Protein AF-A0A354HHI9-F1 (afdb_monomer)

Sequence (223 aa):
MTEPEKIEKGSVRLFTSGTDHTLVPEDGYSRFSYPKLIKLMKFDVRRYRINGFGNMMTMRTKGPFGMRLLTMSFMPFEGNSVPYLLTDIMEVGKKRLIFVEYYDCTSERSEQPLLKRVCEKYSGVPDYEEKPTWYIGERTGYSMIKSLEADSKVSLSEIAADSIRAYKKSAFSAGKSGENLAGLMKFRERMINEGNPSSDILKKVFGEKGAADFFKKCVMPEK

Mean predicted aligned error: 3.41 Å

Structure (mmCIF, N/CA/C/O backbone):
data_AF-A0A354HHI9-F1
#
_entry.id   AF-A0A354HHI9-F1
#
loop_
_atom_site.group_PDB
_atom_site.id
_atom_site.type_symbol
_atom_site.label_atom_id
_atom_site.label_alt_id
_atom_site.label_comp_id
_atom_site.label_asym_id
_atom_site.label_entity_id
_atom_site.label_seq_id
_atom_site.pdbx_PDB_ins_code
_atom_site.Cartn_x
_atom_site.Cartn_y
_atom_site.Cartn_z
_atom_site.occupancy
_atom_site.B_iso_or_equiv
_atom_site.auth_seq_id
_atom_site.auth_comp_id
_atom_site.auth_asym_id
_atom_site.auth_atom_id
_atom_site.pdbx_PDB_model_num
ATOM 1 N N . MET A 1 1 ? -21.407 -6.625 2.109 1.00 67.62 1 MET A N 1
ATOM 2 C CA . MET A 1 1 ? -20.090 -6.048 1.776 1.00 67.62 1 MET A CA 1
ATOM 3 C C . MET A 1 1 ? -19.539 -5.390 3.029 1.00 67.62 1 MET A C 1
ATOM 5 O O . MET A 1 1 ? -20.223 -4.531 3.583 1.00 67.62 1 MET A O 1
ATOM 9 N N . THR A 1 2 ? -18.393 -5.859 3.521 1.00 80.81 2 THR A N 1
ATOM 10 C CA . THR A 1 2 ? -17.724 -5.323 4.722 1.00 80.81 2 THR A CA 1
ATOM 11 C C . THR A 1 2 ? -17.176 -3.915 4.460 1.00 80.81 2 THR A C 1
ATOM 13 O O . THR A 1 2 ? -17.095 -3.496 3.304 1.00 80.81 2 THR A O 1
ATOM 16 N N . GLU A 1 3 ? -16.808 -3.165 5.502 1.00 83.62 3 GLU A N 1
ATOM 17 C CA . GLU A 1 3 ? -16.187 -1.843 5.328 1.00 83.62 3 GLU A CA 1
ATOM 18 C C . GLU A 1 3 ? -14.886 -1.919 4.498 1.00 83.62 3 GLU A C 1
ATOM 20 O O . GLU A 1 3 ? -14.819 -1.216 3.490 1.00 83.62 3 GLU A O 1
ATOM 25 N N . PRO A 1 4 ? -13.936 -2.843 4.762 1.00 86.69 4 PRO A N 1
ATOM 26 C CA . PRO A 1 4 ? -12.769 -3.032 3.899 1.00 86.69 4 PRO A CA 1
ATOM 27 C C . PRO A 1 4 ? -13.113 -3.336 2.434 1.00 86.69 4 PRO A C 1
ATOM 29 O O . PRO A 1 4 ? -12.473 -2.809 1.535 1.00 86.69 4 PRO A O 1
ATOM 32 N N . GLU A 1 5 ? -14.151 -4.132 2.155 1.00 87.62 5 GLU A N 1
ATOM 33 C CA . GLU A 1 5 ? -14.570 -4.417 0.770 1.00 87.62 5 GLU A CA 1
ATOM 34 C C . GLU A 1 5 ? -15.143 -3.164 0.074 1.00 87.62 5 GLU A C 1
ATOM 36 O O . GLU A 1 5 ? -14.918 -2.956 -1.121 1.00 87.62 5 GLU A O 1
ATOM 41 N N . LYS A 1 6 ? -15.868 -2.307 0.811 1.00 89.69 6 LYS A N 1
ATOM 42 C CA . LYS A 1 6 ? -16.350 -1.016 0.291 1.00 89.69 6 LYS A CA 1
ATOM 43 C C . LYS A 1 6 ? -15.184 -0.070 0.011 1.00 89.69 6 LYS A C 1
ATOM 45 O O . LYS A 1 6 ? -15.174 0.559 -1.047 1.00 89.69 6 LYS A O 1
ATOM 50 N N . ILE A 1 7 ? -14.221 0.007 0.933 1.00 92.38 7 ILE A N 1
ATOM 51 C CA . ILE A 1 7 ? -13.030 0.848 0.790 1.00 92.38 7 ILE A CA 1
ATOM 52 C C . ILE A 1 7 ? -12.203 0.378 -0.398 1.00 92.38 7 ILE A C 1
ATOM 54 O O . ILE A 1 7 ? -11.921 1.189 -1.265 1.00 92.38 7 ILE A O 1
ATOM 58 N N . GLU A 1 8 ? -11.910 -0.918 -0.518 1.00 95.19 8 GLU A N 1
ATOM 59 C CA . GLU A 1 8 ? -11.190 -1.474 -1.669 1.00 95.19 8 GLU A CA 1
ATOM 60 C C . GLU A 1 8 ? -11.847 -1.056 -2.990 1.00 95.19 8 GLU A C 1
ATOM 62 O O . GLU A 1 8 ? -11.197 -0.475 -3.858 1.00 95.19 8 GLU A O 1
ATOM 67 N N . LYS A 1 9 ? -13.156 -1.304 -3.139 1.00 93.00 9 LYS A N 1
ATOM 68 C CA . LYS A 1 9 ? -13.885 -0.969 -4.369 1.00 93.00 9 LYS A CA 1
ATOM 69 C C . LYS A 1 9 ? -13.864 0.536 -4.651 1.00 93.00 9 LYS A C 1
ATOM 71 O O . LYS A 1 9 ? -13.718 0.937 -5.806 1.00 93.00 9 LYS A O 1
ATOM 76 N N . GLY A 1 10 ? -14.027 1.357 -3.613 1.00 94.38 10 GLY A N 1
ATOM 77 C CA . GLY A 1 10 ? -13.962 2.814 -3.700 1.00 94.38 10 GLY A CA 1
ATOM 78 C C . GLY A 1 10 ? -12.579 3.305 -4.121 1.00 94.38 10 GLY A C 1
ATOM 79 O O . GLY A 1 10 ? -12.479 4.070 -5.074 1.00 94.38 10 GLY A O 1
ATOM 80 N N . SER A 1 11 ? -11.528 2.810 -3.471 1.00 94.06 11 SER A N 1
ATOM 81 C CA . SER A 1 11 ? -10.122 3.129 -3.718 1.00 94.06 11 SER A CA 1
ATOM 82 C C . SER A 1 11 ? -9.670 2.732 -5.116 1.00 94.06 11 SER A C 1
ATOM 84 O O . SER A 1 11 ? -9.103 3.560 -5.823 1.00 94.06 11 SER A O 1
ATOM 86 N N . VAL A 1 12 ? -9.978 1.502 -5.549 1.00 93.31 12 VAL A N 1
ATOM 87 C CA . VAL A 1 12 ? -9.685 1.037 -6.913 1.00 93.31 12 VAL A CA 1
ATOM 88 C C . VAL A 1 12 ? -10.372 1.951 -7.919 1.00 93.31 12 VAL A C 1
ATOM 90 O O . VAL A 1 12 ? -9.703 2.513 -8.777 1.00 93.31 12 VAL A O 1
ATOM 93 N N . ARG A 1 13 ? -11.683 2.191 -7.769 1.00 95.00 13 ARG A N 1
ATOM 94 C CA . ARG A 1 13 ? -12.420 3.089 -8.670 1.00 95.00 13 ARG A CA 1
ATOM 95 C C . ARG A 1 13 ? -11.824 4.496 -8.675 1.00 95.00 13 ARG A C 1
ATOM 97 O O . ARG A 1 13 ? -11.690 5.091 -9.737 1.00 95.00 13 ARG A O 1
ATOM 104 N N . LEU A 1 14 ? -11.492 5.045 -7.510 1.00 94.62 14 LEU A N 1
ATOM 105 C CA . LEU A 1 14 ? -10.950 6.394 -7.384 1.00 94.62 14 LEU A CA 1
ATOM 106 C C . LEU A 1 14 ? -9.609 6.505 -8.112 1.00 94.62 14 LEU A C 1
ATOM 108 O O . LEU A 1 14 ? -9.397 7.448 -8.881 1.00 94.62 14 LEU A O 1
ATOM 112 N N . PHE A 1 15 ? -8.727 5.528 -7.903 1.00 94.50 15 PHE A N 1
ATOM 113 C CA . PHE A 1 15 ? -7.384 5.552 -8.457 1.00 94.50 15 PHE A CA 1
ATOM 114 C C . PHE A 1 15 ? -7.368 5.261 -9.963 1.00 94.50 15 PHE A C 1
ATOM 116 O O . PHE A 1 15 ? -6.697 5.982 -10.698 1.00 94.50 15 PHE A O 1
ATOM 123 N N . THR A 1 16 ? -8.198 4.336 -10.455 1.00 92.81 16 THR A N 1
ATOM 124 C CA . THR A 1 16 ? -8.216 3.949 -11.878 1.00 92.81 16 THR A CA 1
ATOM 125 C C . THR A 1 16 ? -9.197 4.737 -12.758 1.00 92.81 16 THR A C 1
ATOM 127 O O . THR A 1 16 ? -9.140 4.665 -13.985 1.00 92.81 16 THR A O 1
ATOM 130 N N . SER A 1 17 ? -10.116 5.518 -12.176 1.00 92.75 17 SER A N 1
ATOM 131 C CA . SER A 1 17 ? -11.072 6.312 -12.964 1.00 92.75 17 SER A CA 1
ATOM 132 C C . SER A 1 17 ? -10.359 7.331 -13.854 1.00 92.75 17 SER A C 1
ATOM 134 O O . SER A 1 17 ? -9.622 8.179 -13.351 1.00 92.75 17 SER A O 1
ATOM 136 N N . GLY A 1 18 ? -10.626 7.299 -15.160 1.00 90.81 18 GLY A N 1
ATOM 137 C CA . GLY A 1 18 ? -10.011 8.213 -16.129 1.00 90.81 18 GLY A CA 1
ATOM 138 C C . GLY A 1 18 ? -8.543 7.905 -16.445 1.00 90.81 18 GLY A C 1
ATOM 139 O O . GLY A 1 18 ? -7.872 8.746 -17.029 1.00 90.81 18 GLY A O 1
ATOM 140 N N . THR A 1 19 ? -8.043 6.727 -16.059 1.00 90.81 19 THR A N 1
ATOM 141 C CA . THR A 1 19 ? -6.701 6.242 -16.410 1.00 90.81 19 THR A CA 1
ATOM 142 C C . THR A 1 19 ? -6.818 4.931 -17.176 1.00 90.81 19 THR A C 1
ATOM 144 O O . THR A 1 19 ? -7.619 4.068 -16.797 1.00 90.81 19 THR A O 1
ATOM 147 N N . ASP A 1 20 ? -5.989 4.746 -18.199 1.00 94.12 20 ASP A N 1
ATOM 148 C CA . ASP A 1 20 ? -5.836 3.434 -18.822 1.00 94.12 20 ASP A CA 1
ATOM 149 C C . ASP A 1 20 ? -5.182 2.456 -17.832 1.00 94.12 20 ASP A C 1
ATOM 151 O O . ASP A 1 20 ? -4.181 2.775 -17.182 1.00 94.12 20 ASP A O 1
ATOM 155 N N . HIS A 1 21 ? -5.797 1.289 -17.654 1.00 95.88 21 HIS A N 1
ATOM 156 C CA . HIS A 1 21 ? -5.348 0.292 -16.691 1.00 95.88 21 HIS A CA 1
ATOM 157 C C . HIS A 1 21 ? -5.748 -1.123 -17.104 1.00 95.88 21 HIS A C 1
ATOM 159 O O . HIS A 1 21 ? -6.772 -1.351 -17.743 1.00 95.88 21 HIS A O 1
ATOM 165 N N . THR A 1 22 ? -4.952 -2.098 -16.677 1.00 96.75 22 THR A N 1
ATOM 166 C CA . THR A 1 22 ? -5.194 -3.524 -16.911 1.00 96.75 22 THR A CA 1
ATOM 167 C C . THR A 1 22 ? -5.135 -4.282 -15.593 1.00 96.75 22 THR A C 1
ATOM 169 O O . THR A 1 22 ? -4.192 -4.122 -14.818 1.00 96.75 22 THR A O 1
ATOM 172 N N . LEU A 1 23 ? -6.130 -5.134 -15.341 1.00 96.94 23 LEU A N 1
ATOM 173 C CA . LEU A 1 23 ? -6.067 -6.115 -14.259 1.00 96.94 23 LEU A CA 1
ATOM 174 C C . LEU A 1 23 ? -5.065 -7.210 -14.648 1.00 96.94 23 LEU A C 1
ATOM 176 O O . LEU A 1 23 ? -5.230 -7.869 -15.674 1.00 96.94 23 LEU A O 1
ATOM 180 N N . VAL A 1 24 ? -4.036 -7.412 -13.829 1.00 96.81 24 VAL A N 1
ATOM 181 C CA . VAL A 1 24 ? -3.064 -8.492 -14.025 1.00 96.81 24 VAL A CA 1
ATOM 182 C C . VAL A 1 24 ? -3.775 -9.836 -13.816 1.00 96.81 24 VAL A C 1
ATOM 184 O O . VAL A 1 24 ? -4.489 -9.974 -12.816 1.00 96.81 24 VAL A O 1
ATOM 187 N N . PRO A 1 25 ? -3.584 -10.828 -14.710 1.00 96.88 25 PRO A N 1
ATOM 188 C CA . PRO A 1 25 ? -4.200 -12.143 -14.574 1.00 96.88 25 PRO A CA 1
ATOM 189 C C . PRO A 1 25 ? -3.934 -12.810 -13.221 1.00 96.88 25 PRO A C 1
ATOM 191 O O . PRO A 1 25 ? -2.911 -12.569 -12.56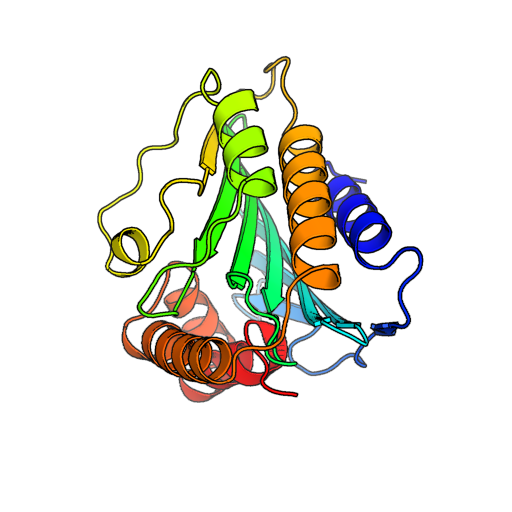8 1.00 96.88 25 PRO A O 1
ATOM 194 N N . GLU A 1 26 ? -4.872 -13.665 -12.811 1.00 96.88 26 GLU A N 1
ATOM 195 C CA . GLU A 1 26 ? -4.728 -14.429 -11.575 1.00 96.88 26 GLU A CA 1
ATOM 196 C C . GLU A 1 26 ? -3.574 -15.437 -11.679 1.00 96.88 26 GLU A C 1
ATOM 198 O O . GLU A 1 26 ? -3.387 -16.085 -12.708 1.00 96.88 26 GLU A O 1
ATOM 203 N N . ASP A 1 27 ? -2.811 -15.586 -10.597 1.00 96.12 27 ASP A N 1
ATOM 204 C CA . ASP A 1 27 ? -1.725 -16.558 -10.467 1.00 96.12 27 ASP A CA 1
ATOM 205 C C . ASP A 1 27 ? -1.679 -17.167 -9.050 1.00 96.12 27 ASP A C 1
ATOM 207 O O . ASP A 1 27 ? -2.594 -16.997 -8.237 1.00 96.12 27 ASP A O 1
ATOM 211 N N . GLY A 1 28 ? -0.597 -17.887 -8.732 1.00 94.81 28 GLY A N 1
ATOM 212 C CA . GLY A 1 28 ? -0.388 -18.515 -7.422 1.00 94.81 28 GLY A CA 1
ATOM 213 C C . GLY A 1 28 ? -0.317 -17.546 -6.231 1.00 94.81 28 GLY A C 1
ATOM 214 O O . GLY A 1 28 ? -0.363 -18.000 -5.087 1.00 94.81 28 GLY A O 1
ATOM 215 N N . TYR A 1 29 ? -0.235 -16.236 -6.473 1.00 96.69 29 TYR A N 1
ATOM 216 C CA . TYR A 1 29 ? -0.271 -15.193 -5.451 1.00 96.69 29 TYR A CA 1
ATOM 217 C C . TYR A 1 29 ? -1.630 -14.499 -5.344 1.00 96.69 29 TYR A C 1
ATOM 219 O O . TYR A 1 29 ? -1.840 -13.745 -4.398 1.00 96.69 29 TYR A O 1
ATOM 227 N N . SER A 1 30 ? -2.573 -14.767 -6.253 1.00 97.44 30 SER A N 1
ATOM 228 C CA . SER A 1 30 ? -3.891 -14.121 -6.245 1.00 97.44 30 SER A CA 1
ATOM 229 C C . SER A 1 30 ? -4.807 -14.626 -5.142 1.00 97.44 30 SER A C 1
ATOM 231 O O . SER A 1 30 ? -5.563 -13.848 -4.573 1.00 97.44 30 SER A O 1
ATOM 233 N N . ARG A 1 31 ? -4.773 -15.920 -4.812 1.00 97.44 31 ARG A N 1
ATOM 234 C CA . ARG A 1 31 ? -5.593 -16.477 -3.727 1.00 97.44 31 ARG A CA 1
ATOM 235 C C . ARG A 1 31 ? -4.840 -17.564 -2.987 1.00 97.44 31 ARG A C 1
ATOM 237 O O . ARG A 1 31 ? -4.436 -18.561 -3.578 1.00 97.44 31 ARG A O 1
ATOM 244 N N . PHE A 1 32 ? -4.698 -17.402 -1.680 1.00 96.38 32 PHE A N 1
ATOM 245 C CA . PHE A 1 32 ? -3.995 -18.367 -0.839 1.00 96.38 32 PHE A CA 1
ATOM 246 C C . PHE A 1 32 ? -4.517 -18.340 0.597 1.00 96.38 32 PHE A C 1
ATOM 248 O O . PHE A 1 32 ? -5.337 -17.504 0.980 1.00 96.38 32 PHE A O 1
ATOM 255 N N . SER A 1 33 ? -4.087 -19.307 1.405 1.00 96.19 33 SER A N 1
ATOM 256 C CA . SER A 1 33 ? -4.535 -19.433 2.790 1.00 96.19 33 SER A CA 1
ATOM 257 C C . SER A 1 33 ? -3.485 -20.066 3.689 1.00 96.19 33 SER A C 1
ATOM 259 O O . SER A 1 33 ? -2.704 -20.903 3.231 1.00 96.19 33 SER A O 1
ATOM 261 N N . TYR A 1 34 ? -3.525 -19.730 4.977 1.00 94.12 34 TYR A N 1
ATOM 262 C CA . TYR A 1 34 ? -2.602 -20.253 5.979 1.00 94.12 34 TYR A CA 1
ATOM 263 C C . TYR A 1 34 ? -3.277 -20.535 7.333 1.00 94.12 34 TYR A C 1
ATOM 265 O O . TYR A 1 34 ? -4.093 -19.728 7.769 1.00 94.12 34 TYR A O 1
ATOM 273 N N . PRO A 1 35 ? -2.915 -21.620 8.043 1.00 92.69 35 PRO A N 1
ATOM 274 C CA . PRO A 1 35 ? -2.184 -22.781 7.527 1.00 92.69 35 PRO A CA 1
ATOM 275 C C . PRO A 1 35 ? -2.963 -23.464 6.390 1.00 92.69 35 PRO A C 1
ATOM 277 O O . PRO A 1 35 ? -4.190 -23.388 6.359 1.00 92.69 35 PRO A O 1
ATOM 280 N N . LYS A 1 36 ? -2.278 -24.125 5.444 1.00 86.94 36 LYS A N 1
ATOM 281 C CA . LYS A 1 36 ? -2.901 -24.637 4.200 1.00 86.94 36 LYS A CA 1
ATOM 282 C C . LYS A 1 36 ? -4.098 -25.575 4.432 1.00 86.94 36 LYS A C 1
ATOM 284 O O . LYS A 1 36 ? -5.058 -25.518 3.670 1.00 86.94 36 LYS A O 1
ATOM 289 N N . LEU A 1 37 ? -4.046 -26.403 5.479 1.00 87.38 37 LEU A N 1
ATOM 290 C CA . LEU A 1 37 ? -5.075 -27.406 5.782 1.00 87.38 37 LEU A CA 1
ATOM 291 C C . LEU A 1 37 ? -6.338 -26.788 6.402 1.00 87.38 37 LEU A C 1
ATOM 293 O O . LEU A 1 37 ? -7.439 -27.023 5.916 1.00 87.38 37 LEU A O 1
ATOM 297 N N . ILE A 1 38 ? -6.178 -25.962 7.439 1.00 90.44 38 ILE A N 1
ATOM 298 C CA . ILE A 1 38 ? -7.302 -25.392 8.207 1.00 90.44 38 ILE A CA 1
ATOM 299 C C . ILE A 1 38 ? -7.763 -24.016 7.698 1.00 90.44 38 ILE A C 1
ATOM 301 O O . ILE A 1 38 ? -8.820 -23.535 8.092 1.00 90.44 38 ILE A O 1
ATOM 305 N N . LYS A 1 39 ? -6.978 -23.378 6.816 1.00 92.12 39 LYS A N 1
ATOM 306 C CA . LYS A 1 39 ? -7.279 -22.106 6.131 1.00 92.12 39 LYS A CA 1
ATOM 307 C C . LYS A 1 39 ? -7.738 -20.981 7.069 1.00 92.12 39 LYS A C 1
ATOM 309 O O . LYS A 1 39 ? -8.686 -20.259 6.756 1.00 92.12 39 LYS A O 1
ATOM 314 N N . LEU A 1 40 ? -7.054 -20.847 8.206 1.00 93.12 40 LEU A N 1
ATOM 315 C CA . LEU A 1 40 ? -7.384 -19.889 9.267 1.00 93.12 40 LEU A CA 1
ATOM 316 C C . LEU A 1 40 ? -7.322 -18.431 8.788 1.00 93.12 40 LEU A C 1
ATOM 318 O O . LEU A 1 40 ? -8.136 -17.602 9.182 1.00 93.12 40 LEU A O 1
ATOM 322 N N . MET A 1 41 ? -6.358 -18.138 7.922 1.00 94.81 41 MET A N 1
ATOM 323 C CA . MET A 1 41 ? -6.217 -16.881 7.207 1.00 94.81 41 MET A CA 1
ATOM 324 C C . MET A 1 41 ? -6.415 -17.121 5.720 1.00 94.81 41 MET A C 1
ATOM 326 O O . MET A 1 41 ? -5.863 -18.073 5.167 1.00 94.81 41 MET A O 1
ATOM 330 N N . LYS A 1 42 ? -7.194 -16.261 5.073 1.00 96.12 42 LYS A N 1
ATOM 331 C CA . LYS A 1 42 ? -7.457 -16.285 3.633 1.00 96.12 42 LYS A CA 1
ATOM 332 C C . LYS A 1 42 ? -7.052 -14.950 3.040 1.00 96.12 42 LYS A C 1
ATOM 334 O O . LYS A 1 42 ? -7.432 -13.916 3.584 1.00 96.12 42 LYS A O 1
ATOM 339 N N . PHE A 1 43 ? -6.340 -15.008 1.927 1.00 97.19 43 PHE A N 1
ATOM 340 C CA . PHE A 1 43 ? -5.777 -13.865 1.230 1.00 97.19 43 PHE A CA 1
ATOM 341 C C . PHE A 1 43 ? -6.335 -13.826 -0.193 1.00 97.19 43 PHE A C 1
ATOM 343 O O . PHE A 1 43 ? -6.401 -14.862 -0.860 1.00 97.19 43 PHE A O 1
ATOM 350 N N . ASP A 1 44 ? -6.756 -12.647 -0.633 1.00 97.75 44 ASP A N 1
ATOM 351 C CA . ASP A 1 44 ? -7.247 -12.369 -1.985 1.00 97.75 44 ASP A CA 1
ATOM 352 C C . ASP A 1 44 ? -6.539 -11.115 -2.496 1.00 97.75 44 ASP A C 1
ATOM 354 O O . ASP A 1 44 ? -6.743 -10.030 -1.948 1.00 97.75 44 ASP A O 1
ATOM 358 N N . VAL A 1 45 ? -5.668 -11.299 -3.484 1.00 98.38 45 VAL A N 1
ATOM 359 C CA . VAL A 1 45 ? -4.774 -10.291 -4.043 1.00 98.38 45 VAL A CA 1
ATOM 360 C C . VAL A 1 45 ? -5.193 -9.971 -5.469 1.00 98.38 45 VAL A C 1
ATOM 362 O O . VAL A 1 45 ? -5.265 -10.851 -6.331 1.00 98.38 45 VAL A O 1
ATOM 365 N N . ARG A 1 46 ? -5.386 -8.684 -5.743 1.00 98.25 46 ARG A N 1
ATOM 366 C CA . ARG A 1 46 ? -5.602 -8.142 -7.085 1.00 98.25 46 ARG A CA 1
ATOM 367 C C . ARG A 1 46 ? -4.495 -7.162 -7.409 1.00 98.25 46 ARG A C 1
ATOM 369 O O . ARG A 1 46 ? -4.071 -6.400 -6.547 1.00 98.25 46 ARG A O 1
ATOM 376 N N . ARG A 1 47 ? -4.030 -7.178 -8.653 1.00 98.00 47 ARG A N 1
ATOM 377 C CA . ARG A 1 47 ? -2.954 -6.304 -9.128 1.00 98.00 47 ARG A CA 1
ATOM 378 C C . ARG A 1 47 ? -3.402 -5.616 -10.402 1.00 98.00 47 ARG A C 1
ATOM 380 O O . ARG A 1 47 ? -4.024 -6.244 -11.253 1.00 98.00 47 ARG A O 1
ATOM 387 N N . TYR A 1 48 ? -3.071 -4.347 -10.529 1.00 97.56 4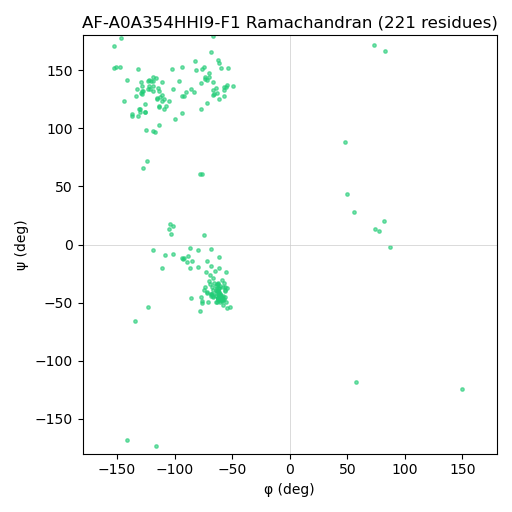8 TYR A N 1
ATOM 388 C CA . TYR A 1 48 ? -3.443 -3.499 -11.645 1.00 97.56 48 TYR A CA 1
ATOM 389 C C . TYR A 1 48 ? -2.182 -2.824 -12.159 1.00 97.56 48 TYR A C 1
ATOM 391 O O . TYR A 1 48 ? -1.454 -2.218 -11.374 1.00 97.56 48 TYR A O 1
ATOM 399 N N . ARG A 1 49 ? -1.957 -2.886 -13.468 1.00 96.88 49 ARG A N 1
ATOM 400 C CA . ARG A 1 49 ? -1.013 -1.994 -14.138 1.00 96.88 49 ARG A CA 1
ATOM 401 C C . ARG A 1 49 ? -1.776 -0.755 -14.584 1.00 96.88 49 ARG A C 1
ATOM 403 O O . ARG A 1 49 ? -2.850 -0.884 -15.167 1.00 96.88 49 ARG A O 1
ATOM 410 N N . ILE A 1 50 ? -1.241 0.422 -14.295 1.00 96.50 50 ILE A N 1
ATOM 411 C CA . ILE A 1 50 ? -1.875 1.716 -14.539 1.00 96.50 50 ILE A CA 1
ATOM 412 C C . ILE A 1 50 ? -0.907 2.562 -15.356 1.00 96.50 50 ILE A C 1
ATOM 414 O O . ILE A 1 50 ? 0.161 2.932 -14.866 1.00 96.50 50 ILE A O 1
ATOM 418 N N . ASN A 1 51 ? -1.299 2.856 -16.591 1.00 93.12 51 ASN A N 1
ATOM 419 C CA . ASN A 1 51 ? -0.481 3.596 -17.541 1.00 93.12 51 ASN A CA 1
ATOM 420 C C . ASN A 1 51 ? -0.224 5.028 -17.041 1.00 93.12 51 ASN A C 1
ATOM 422 O O . ASN A 1 51 ? -1.148 5.704 -16.579 1.00 93.12 51 ASN A O 1
ATOM 426 N N . GLY A 1 52 ? 1.019 5.496 -17.132 1.00 92.69 52 GLY A N 1
ATOM 427 C CA . GLY A 1 52 ? 1.439 6.820 -16.665 1.00 92.69 52 GLY A CA 1
ATOM 428 C C . GLY A 1 52 ? 1.842 6.877 -15.184 1.00 92.69 52 GLY A C 1
ATOM 429 O O . GLY A 1 52 ? 2.246 7.940 -14.702 1.00 92.69 52 GLY A O 1
ATOM 430 N N . PHE A 1 53 ? 1.731 5.764 -14.451 1.00 94.88 53 PHE A N 1
ATOM 431 C CA . PHE A 1 53 ? 2.032 5.687 -13.019 1.00 94.88 53 PHE A CA 1
ATOM 432 C C . PHE A 1 53 ? 2.876 4.464 -12.671 1.00 94.88 53 PHE A C 1
ATOM 434 O O . PHE A 1 53 ? 4.015 4.583 -12.211 1.00 94.88 53 PHE A O 1
ATOM 441 N N . GLY A 1 54 ? 2.300 3.278 -12.846 1.00 95.50 54 GLY A N 1
ATOM 442 C CA . GLY A 1 54 ? 2.941 2.052 -12.430 1.00 95.50 54 GLY A CA 1
ATOM 443 C C . GLY A 1 54 ? 1.976 0.946 -12.025 1.00 95.50 54 GLY A C 1
ATOM 444 O O . GLY A 1 54 ? 1.122 0.540 -12.809 1.00 95.50 54 GLY A O 1
ATOM 445 N N . ASN A 1 55 ? 2.129 0.420 -10.810 1.00 97.44 55 ASN A N 1
ATOM 446 C CA . ASN A 1 55 ? 1.391 -0.746 -10.335 1.00 97.44 55 ASN A CA 1
ATOM 447 C C . ASN A 1 55 ? 0.604 -0.430 -9.061 1.00 97.44 55 ASN A C 1
ATOM 449 O O . ASN A 1 55 ? 1.081 0.267 -8.169 1.00 97.44 55 ASN A O 1
ATOM 453 N N . MET A 1 56 ? -0.600 -0.983 -8.964 1.00 97.81 56 MET A N 1
ATOM 454 C CA . MET A 1 56 ? -1.423 -0.965 -7.760 1.00 97.81 56 MET A CA 1
ATOM 455 C C . MET A 1 56 ? -1.749 -2.401 -7.357 1.00 97.81 56 MET A C 1
ATOM 457 O O . MET A 1 56 ? -2.133 -3.209 -8.198 1.00 97.81 56 MET A O 1
ATOM 461 N N . MET A 1 57 ? -1.661 -2.717 -6.072 1.00 98.31 57 MET A N 1
ATOM 462 C CA . MET A 1 57 ? -2.095 -3.993 -5.515 1.00 98.31 57 MET A CA 1
ATOM 463 C C . MET A 1 57 ? -3.118 -3.758 -4.409 1.00 98.31 57 MET A C 1
ATOM 465 O O . MET A 1 57 ? -2.984 -2.816 -3.633 1.00 98.31 57 MET A O 1
ATOM 469 N N . THR A 1 58 ? -4.141 -4.608 -4.344 1.00 98.44 58 THR A N 1
ATOM 470 C CA . THR A 1 58 ? -5.017 -4.746 -3.178 1.00 98.44 58 THR A CA 1
ATOM 471 C C . THR A 1 58 ? -4.911 -6.167 -2.652 1.00 98.44 58 THR A C 1
ATOM 473 O O . THR A 1 58 ? -4.912 -7.118 -3.430 1.00 98.44 58 THR A O 1
ATOM 476 N N . MET A 1 59 ? -4.818 -6.330 -1.338 1.00 98.06 59 MET A N 1
ATOM 477 C CA . MET A 1 59 ? -4.823 -7.623 -0.670 1.00 98.06 59 MET A CA 1
ATOM 478 C C . MET A 1 59 ? -5.821 -7.590 0.473 1.00 98.06 59 MET A C 1
ATOM 480 O O . MET A 1 59 ? -5.653 -6.872 1.457 1.00 98.06 59 MET A O 1
ATOM 484 N N . ARG A 1 60 ? -6.856 -8.417 0.368 1.00 97.12 60 ARG A N 1
ATOM 485 C CA . ARG A 1 60 ? -7.789 -8.658 1.463 1.00 97.12 60 ARG A CA 1
ATOM 486 C C . ARG A 1 60 ? -7.352 -9.870 2.249 1.00 97.12 60 ARG A C 1
ATOM 488 O O . ARG A 1 60 ? -7.228 -10.956 1.691 1.00 97.12 60 ARG A O 1
ATOM 495 N N . THR A 1 61 ? -7.244 -9.698 3.554 1.00 96.06 61 THR A N 1
ATOM 496 C CA . THR A 1 61 ? -6.982 -10.773 4.499 1.00 96.06 61 THR A CA 1
ATOM 497 C C . THR A 1 61 ? -8.182 -10.942 5.421 1.00 96.06 61 THR A C 1
ATOM 499 O O . THR A 1 61 ? -8.635 -9.993 6.061 1.00 96.06 61 THR A O 1
ATOM 502 N N . LYS A 1 62 ? -8.703 -12.167 5.503 1.00 95.19 62 LYS A N 1
ATOM 503 C CA . LYS A 1 62 ? -9.670 -12.590 6.527 1.00 95.19 62 LYS A CA 1
ATOM 504 C C . LYS A 1 62 ? -8.949 -13.544 7.461 1.00 95.19 62 LYS A C 1
ATOM 506 O O . LYS A 1 62 ? -8.494 -14.584 6.994 1.00 95.19 62 LYS A O 1
ATOM 511 N N . GLY A 1 63 ? -8.816 -13.179 8.730 1.00 92.62 63 GLY A N 1
ATOM 512 C CA . GLY A 1 63 ? -8.084 -13.955 9.727 1.00 92.62 63 GLY A CA 1
ATOM 513 C C . GLY A 1 63 ? -8.951 -14.476 10.875 1.00 92.62 63 GLY A C 1
ATOM 514 O O . GLY A 1 63 ? -10.179 -14.346 10.840 1.00 92.62 63 GLY A O 1
ATOM 515 N N . PRO A 1 64 ? -8.319 -15.078 11.898 1.00 89.19 64 PRO A N 1
ATOM 516 C CA . PRO A 1 64 ? -9.023 -15.604 13.062 1.00 89.19 64 PRO A CA 1
ATOM 517 C C . PRO A 1 64 ? -9.744 -14.498 13.846 1.00 89.19 64 PRO A C 1
ATOM 519 O O . PRO A 1 64 ? -9.416 -13.318 13.734 1.00 89.19 64 PRO A O 1
ATOM 522 N N . PHE A 1 65 ? -10.742 -14.893 14.644 1.00 87.31 65 PHE A N 1
ATOM 523 C CA . PHE A 1 65 ? -11.508 -14.000 15.531 1.00 87.31 65 PHE A CA 1
ATOM 524 C C . PHE A 1 65 ? -12.169 -12.801 14.826 1.00 87.31 65 PHE A C 1
ATOM 526 O O . PHE A 1 65 ? -12.389 -11.751 15.424 1.00 87.31 65 PHE A O 1
ATOM 533 N N . GLY A 1 66 ? -12.494 -12.952 13.539 1.00 88.19 66 GLY A N 1
ATOM 534 C CA . GLY A 1 66 ? -13.146 -11.905 12.756 1.00 88.19 66 GLY A CA 1
ATOM 535 C C . GLY A 1 66 ? -12.214 -10.784 12.292 1.00 88.19 66 GLY A C 1
ATOM 536 O O . GLY A 1 66 ? -12.723 -9.785 11.787 1.00 88.19 66 GLY A O 1
ATOM 537 N N . MET A 1 67 ? -10.888 -10.946 12.416 1.00 92.44 67 MET A N 1
ATOM 538 C CA . MET A 1 67 ? -9.911 -9.993 11.884 1.00 92.44 67 MET A CA 1
ATOM 539 C C . MET A 1 67 ? -10.095 -9.807 10.377 1.00 92.44 67 MET A C 1
ATOM 541 O O . MET A 1 67 ? -10.159 -10.778 9.611 1.00 92.44 67 MET A O 1
ATOM 545 N N . ARG A 1 68 ? -10.113 -8.549 9.944 1.00 95.00 68 ARG A N 1
ATOM 546 C CA . ARG A 1 68 ? -10.076 -8.172 8.532 1.00 95.00 68 ARG A CA 1
ATOM 547 C C . ARG A 1 68 ? -8.977 -7.153 8.317 1.00 95.00 68 ARG A C 1
ATOM 549 O O . ARG A 1 68 ? -8.859 -6.212 9.091 1.00 95.00 68 ARG A O 1
ATOM 556 N N . LEU A 1 69 ? -8.212 -7.337 7.254 1.00 95.62 69 LEU A N 1
ATOM 557 C CA . LEU A 1 69 ? -7.188 -6.401 6.819 1.00 95.62 69 LEU A CA 1
ATOM 558 C C . LEU A 1 69 ? -7.345 -6.176 5.315 1.00 95.62 69 LEU A C 1
ATOM 560 O O . LEU A 1 69 ? -7.533 -7.131 4.561 1.00 95.62 69 LEU A O 1
ATOM 564 N N . LEU A 1 70 ? -7.292 -4.922 4.893 1.00 97.69 70 LEU A N 1
ATOM 565 C CA . LEU A 1 70 ? -7.099 -4.525 3.508 1.00 97.69 70 LEU A CA 1
ATOM 566 C C . LEU A 1 70 ? -5.747 -3.830 3.415 1.00 97.69 70 LEU A C 1
ATOM 568 O O . LEU A 1 70 ? -5.575 -2.772 4.008 1.00 97.69 70 LEU A O 1
ATOM 572 N N . THR A 1 71 ? -4.844 -4.404 2.635 1.00 98.12 71 THR A N 1
ATOM 573 C CA . THR A 1 71 ? -3.585 -3.777 2.243 1.00 98.12 71 THR A CA 1
ATOM 574 C C . THR A 1 71 ? -3.730 -3.242 0.830 1.00 98.12 71 THR A C 1
ATOM 576 O O . THR A 1 71 ? -4.237 -3.939 -0.050 1.00 98.12 71 THR A O 1
ATOM 579 N N . MET A 1 72 ? -3.295 -2.014 0.592 1.00 98.56 72 MET A N 1
ATOM 580 C CA . MET A 1 72 ? -3.218 -1.406 -0.729 1.00 98.56 72 MET A CA 1
ATOM 581 C C . MET A 1 72 ? -1.821 -0.850 -0.934 1.00 98.56 72 MET A C 1
ATOM 583 O O . MET A 1 72 ? -1.293 -0.158 -0.075 1.00 98.56 72 MET A O 1
ATOM 587 N N . SER A 1 73 ? -1.227 -1.148 -2.074 1.00 98.25 73 SER A N 1
ATOM 588 C CA . SER A 1 73 ? 0.143 -0.773 -2.393 1.00 98.25 73 SER A CA 1
ATOM 589 C C . SER A 1 73 ? 0.153 -0.072 -3.743 1.00 98.25 73 SER A C 1
ATOM 591 O O . SER A 1 73 ? -0.442 -0.574 -4.696 1.00 98.25 73 SER A O 1
ATOM 593 N N . PHE A 1 74 ? 0.772 1.102 -3.815 1.00 98.19 74 PHE A N 1
ATOM 594 C CA . PHE 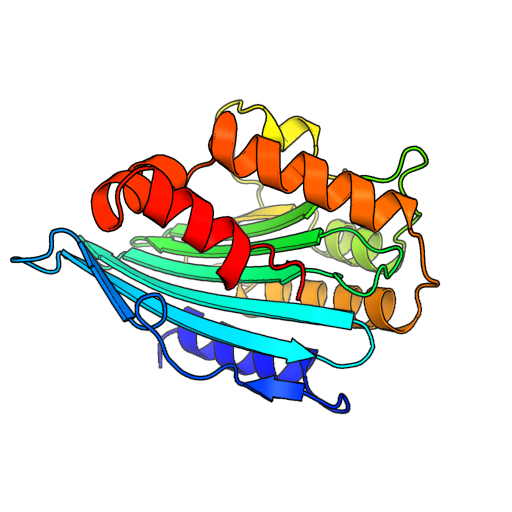A 1 74 ? 0.807 1.955 -4.998 1.00 98.19 74 PHE A CA 1
ATOM 595 C C . PHE A 1 74 ? 2.267 2.239 -5.348 1.00 98.19 74 PHE A C 1
ATOM 597 O O . PHE A 1 74 ? 2.914 3.101 -4.753 1.00 98.19 74 PHE A O 1
ATOM 604 N N . MET A 1 75 ? 2.784 1.484 -6.312 1.00 97.12 75 MET A N 1
ATOM 605 C CA . MET A 1 75 ? 4.177 1.493 -6.739 1.00 97.12 75 MET A CA 1
ATOM 606 C C . MET A 1 75 ? 4.347 2.345 -8.011 1.00 97.12 75 MET A C 1
ATOM 608 O O . MET A 1 75 ? 3.947 1.888 -9.090 1.00 97.12 75 MET A O 1
ATOM 612 N N . PRO A 1 76 ? 4.970 3.541 -7.934 1.00 94.88 76 PRO A N 1
ATOM 613 C CA . PRO A 1 76 ? 5.218 4.407 -9.090 1.00 94.88 76 PRO A CA 1
ATOM 614 C C . PRO A 1 76 ? 6.389 3.893 -9.955 1.00 94.88 76 PRO A C 1
ATOM 616 O O . PRO A 1 76 ? 7.412 4.562 -10.102 1.00 94.88 76 PRO A O 1
ATOM 619 N N . PHE A 1 77 ? 6.288 2.675 -10.507 1.00 90.81 77 PHE A N 1
ATOM 620 C CA . PHE A 1 77 ? 7.408 2.035 -11.220 1.00 90.81 77 PHE A CA 1
ATOM 621 C C . PHE A 1 77 ? 7.812 2.774 -12.499 1.00 90.81 77 PHE A C 1
ATOM 623 O O . PHE A 1 77 ? 8.955 2.656 -12.932 1.00 90.81 77 PHE A O 1
ATOM 630 N N . GLU A 1 78 ? 6.920 3.572 -13.092 1.00 86.88 78 GLU A N 1
ATOM 631 C CA . GLU A 1 78 ? 7.279 4.387 -14.251 1.00 86.88 78 GLU A CA 1
ATOM 632 C C . GLU A 1 78 ? 8.138 5.609 -13.879 1.00 86.88 78 GLU A C 1
ATOM 634 O O . GLU A 1 78 ? 8.347 6.489 -14.714 1.00 86.88 78 GLU A O 1
ATOM 639 N N . GLY A 1 79 ? 8.601 5.700 -12.628 1.00 83.69 79 GLY A N 1
ATOM 640 C CA . GLY A 1 79 ? 9.541 6.708 -12.159 1.00 83.69 79 GLY A CA 1
ATOM 641 C C . GLY A 1 79 ? 8.901 8.042 -11.805 1.00 83.69 79 GLY A C 1
ATOM 642 O O . GLY A 1 79 ? 9.601 9.043 -11.791 1.00 83.69 79 GLY A O 1
ATOM 643 N N . ASN A 1 80 ? 7.592 8.114 -11.549 1.00 90.88 80 ASN A N 1
ATOM 644 C CA . ASN A 1 80 ? 6.964 9.354 -11.080 1.00 90.88 80 ASN A CA 1
ATOM 645 C C . ASN A 1 80 ? 7.650 9.810 -9.778 1.00 90.88 80 ASN A C 1
ATOM 647 O O . ASN A 1 80 ? 7.905 8.993 -8.892 1.00 90.88 80 ASN A O 1
ATOM 651 N N . SER A 1 81 ? 7.949 11.105 -9.653 1.00 91.88 81 SER A N 1
ATOM 652 C CA . SER A 1 81 ? 8.596 11.695 -8.470 1.00 91.88 81 SER A CA 1
ATOM 653 C C . SER A 1 81 ? 7.595 11.881 -7.324 1.00 91.88 81 SER A C 1
ATOM 655 O O . SER A 1 81 ? 7.287 12.990 -6.891 1.00 91.88 81 SER A O 1
ATOM 657 N N . VAL A 1 82 ? 7.024 10.765 -6.884 1.00 94.00 82 VAL A N 1
ATOM 658 C CA . VAL A 1 82 ? 6.111 10.651 -5.750 1.00 94.00 82 VAL A CA 1
ATOM 659 C C . VAL A 1 82 ? 6.549 9.494 -4.859 1.00 94.00 82 VAL A C 1
ATOM 661 O O . VAL A 1 82 ? 7.119 8.523 -5.365 1.00 94.00 82 VAL A O 1
ATOM 664 N N . PRO A 1 83 ? 6.274 9.556 -3.547 1.00 95.44 83 PRO A N 1
ATOM 665 C CA . PRO A 1 83 ? 6.591 8.454 -2.649 1.00 95.44 83 PRO A CA 1
ATOM 666 C C . PRO A 1 83 ? 5.842 7.178 -3.041 1.00 95.44 83 PRO A C 1
ATOM 668 O O . PRO A 1 83 ? 4.760 7.231 -3.628 1.00 95.44 83 PRO A O 1
ATOM 671 N N . TYR A 1 84 ? 6.373 6.026 -2.651 1.00 96.94 84 TYR A N 1
ATOM 672 C CA . TYR A 1 84 ? 5.594 4.793 -2.585 1.00 96.94 84 TYR A CA 1
ATOM 673 C C . TYR A 1 84 ? 4.512 4.933 -1.509 1.00 96.94 84 TYR A C 1
ATOM 675 O O . TYR A 1 84 ? 4.823 5.337 -0.389 1.00 96.94 84 TYR A O 1
ATOM 683 N N . LEU A 1 85 ? 3.258 4.615 -1.847 1.00 98.31 85 LEU A N 1
ATOM 684 C CA . LEU A 1 85 ? 2.146 4.616 -0.894 1.00 98.31 85 LEU A CA 1
ATOM 685 C C . LEU A 1 85 ? 1.776 3.177 -0.520 1.00 98.31 85 LEU A C 1
ATOM 687 O O . LEU A 1 85 ? 1.409 2.373 -1.379 1.00 98.31 85 LEU A O 1
ATOM 691 N N . LEU A 1 86 ? 1.815 2.885 0.776 1.00 98.25 86 LEU A N 1
ATOM 692 C CA . LEU A 1 86 ? 1.254 1.687 1.389 1.00 98.25 86 LEU A CA 1
ATOM 693 C C . LEU A 1 86 ? 0.092 2.101 2.294 1.00 98.25 86 LEU A C 1
ATOM 695 O O . LEU A 1 86 ? 0.185 3.061 3.054 1.00 98.25 86 LEU A O 1
ATOM 699 N N . THR A 1 87 ? -1.040 1.419 2.180 1.00 98.19 87 THR A N 1
ATOM 700 C CA . THR A 1 87 ? -2.205 1.660 3.026 1.00 98.19 87 THR A CA 1
ATOM 701 C C . THR A 1 87 ? -2.709 0.359 3.616 1.00 98.19 87 THR A C 1
ATOM 703 O O . THR A 1 87 ? -3.192 -0.490 2.871 1.00 98.19 87 THR A O 1
ATOM 706 N N . ASP A 1 88 ? -2.669 0.234 4.938 1.00 97.12 88 ASP A N 1
ATOM 707 C CA . ASP A 1 88 ? -3.241 -0.898 5.664 1.00 97.12 88 ASP A CA 1
ATOM 708 C C . ASP A 1 88 ? -4.461 -0.456 6.466 1.00 97.12 88 ASP A C 1
ATOM 710 O O . ASP A 1 88 ? -4.415 0.510 7.219 1.00 97.12 88 ASP A O 1
ATOM 714 N N . ILE A 1 89 ? -5.574 -1.167 6.311 1.00 96.25 89 ILE A N 1
ATOM 715 C CA . ILE A 1 89 ? -6.847 -0.878 6.976 1.00 96.25 89 ILE A CA 1
ATOM 716 C C . ILE A 1 89 ? -7.293 -2.127 7.711 1.00 96.25 89 ILE A C 1
ATOM 718 O O . ILE A 1 89 ? -7.614 -3.138 7.083 1.00 96.25 89 ILE A O 1
ATOM 722 N N . MET A 1 90 ? -7.332 -2.057 9.036 1.00 93.94 90 MET A N 1
ATOM 723 C CA . MET A 1 90 ? -7.565 -3.210 9.895 1.00 93.94 90 MET A CA 1
ATOM 724 C C . MET A 1 90 ? -8.828 -3.045 10.743 1.00 93.94 90 MET A C 1
ATOM 726 O O . MET A 1 90 ? -9.015 -2.040 11.427 1.00 93.94 90 MET A O 1
ATOM 730 N N . GLU A 1 91 ? -9.666 -4.080 10.754 1.00 92.56 91 GLU A N 1
ATOM 731 C CA . GLU A 1 91 ? -10.763 -4.249 11.705 1.00 92.56 91 GLU A CA 1
ATOM 732 C C . GLU A 1 91 ? -10.478 -5.457 12.609 1.00 92.56 91 GLU A C 1
ATOM 734 O O . GLU A 1 91 ? -10.396 -6.592 12.127 1.00 92.56 91 GLU A O 1
ATOM 739 N N . VAL A 1 92 ? -10.374 -5.234 13.923 1.00 89.19 92 VAL A N 1
ATOM 740 C CA . VAL A 1 92 ? -10.265 -6.302 14.936 1.00 89.19 92 VAL A CA 1
ATOM 741 C C . VAL A 1 92 ? -11.167 -5.965 16.119 1.00 89.19 92 VAL A C 1
ATOM 743 O O . VAL A 1 92 ? -10.911 -5.025 16.872 1.00 89.19 92 VAL A O 1
ATOM 746 N N . GLY A 1 93 ? -12.252 -6.725 16.291 1.00 86.44 93 GLY A N 1
ATOM 747 C CA . GLY A 1 93 ? -13.259 -6.433 17.314 1.00 86.44 93 GLY A CA 1
ATOM 748 C C . GLY A 1 93 ? -13.844 -5.026 17.136 1.00 86.44 93 GLY A C 1
ATOM 749 O O . GLY A 1 93 ? -14.429 -4.720 16.094 1.00 86.44 93 GLY A O 1
ATOM 750 N N . LYS A 1 94 ? -13.667 -4.160 18.142 1.00 86.31 94 LYS A N 1
ATOM 751 C CA . LYS A 1 94 ? -14.075 -2.742 18.098 1.00 86.31 94 LYS A CA 1
ATOM 752 C C . LYS A 1 94 ? -12.998 -1.800 17.552 1.00 86.31 94 LYS A C 1
ATOM 754 O O . LYS A 1 94 ? -13.328 -0.689 17.162 1.00 86.31 94 LYS A O 1
ATOM 759 N N . LYS A 1 95 ? -11.744 -2.250 17.469 1.00 88.44 95 LYS A N 1
ATOM 760 C CA . LYS A 1 95 ? -10.638 -1.416 16.994 1.00 88.44 95 LYS A CA 1
ATOM 761 C C . LYS A 1 95 ? -10.665 -1.294 15.477 1.00 88.44 95 LYS A C 1
ATOM 763 O O . LYS A 1 95 ? -10.942 -2.270 14.766 1.00 88.44 95 LYS A O 1
ATOM 768 N N . ARG A 1 96 ? -10.388 -0.087 15.000 1.00 93.25 96 ARG A N 1
ATOM 769 C CA . ARG A 1 96 ? -10.311 0.286 13.591 1.00 93.25 96 ARG A CA 1
ATOM 770 C C . ARG A 1 96 ? -9.001 1.027 13.380 1.00 93.25 96 ARG A C 1
ATOM 772 O O . ARG A 1 96 ? -8.809 2.087 13.955 1.00 93.25 96 ARG A O 1
ATOM 779 N N . LEU A 1 97 ? -8.087 0.455 12.605 1.00 95.25 97 LEU A N 1
ATOM 780 C CA . LEU A 1 97 ? -6.785 1.068 12.343 1.00 95.25 97 LEU A CA 1
ATOM 781 C C . LEU A 1 97 ? -6.660 1.406 10.864 1.00 95.25 97 LEU A C 1
ATOM 783 O O . LEU A 1 97 ? -7.107 0.631 10.013 1.00 95.25 97 LEU A O 1
ATOM 787 N N . ILE A 1 98 ? -6.020 2.531 10.569 1.00 97.12 98 ILE A N 1
ATOM 788 C CA . ILE A 1 98 ? -5.559 2.859 9.224 1.00 97.12 98 ILE A CA 1
ATOM 789 C C . ILE A 1 98 ? -4.122 3.360 9.273 1.00 97.12 98 ILE A C 1
ATOM 791 O O . ILE A 1 98 ? -3.794 4.281 10.014 1.00 97.12 98 ILE A O 1
ATOM 795 N N . PHE A 1 99 ? -3.284 2.745 8.456 1.00 97.75 99 PHE A N 1
ATOM 796 C CA . PHE A 1 99 ? -1.910 3.125 8.197 1.00 97.75 99 PHE A CA 1
ATOM 797 C C . PHE A 1 99 ? -1.915 3.712 6.793 1.00 97.75 99 PHE A C 1
ATOM 799 O O . PHE A 1 99 ? -2.317 3.032 5.856 1.00 97.75 99 PHE A O 1
ATOM 806 N N . VAL A 1 100 ? -1.537 4.976 6.646 1.00 98.38 100 VAL A N 1
ATOM 807 C CA . VAL A 1 100 ? -1.295 5.633 5.359 1.00 98.38 100 VAL A CA 1
ATOM 808 C C . VAL A 1 100 ? 0.172 6.022 5.351 1.00 98.38 100 VAL A C 1
ATOM 810 O O . VAL A 1 100 ? 0.562 7.036 5.929 1.00 98.38 100 VAL A O 1
ATOM 813 N N . GLU A 1 101 ? 0.992 5.179 4.744 1.00 98.06 101 GLU A N 1
ATOM 814 C CA . GLU A 1 101 ? 2.444 5.259 4.803 1.00 98.06 101 GLU A CA 1
ATOM 815 C C . GLU A 1 101 ? 3.000 5.703 3.459 1.00 98.06 101 GLU A C 1
ATOM 817 O O . GLU A 1 101 ? 2.744 5.081 2.427 1.00 98.06 101 GLU A O 1
ATOM 822 N N . TYR A 1 102 ? 3.792 6.770 3.485 1.00 97.56 102 TYR A N 1
ATOM 823 C CA . TYR A 1 102 ? 4.483 7.272 2.308 1.00 97.56 102 TYR A CA 1
ATOM 824 C C . TYR A 1 102 ? 5.988 7.136 2.501 1.00 97.56 102 TYR A C 1
ATOM 826 O O . TYR A 1 102 ? 6.542 7.679 3.461 1.00 97.56 102 TYR A O 1
ATOM 834 N N . TYR A 1 103 ? 6.639 6.474 1.552 1.00 95.19 103 TYR A N 1
ATOM 835 C CA . TYR A 1 103 ? 8.083 6.272 1.518 1.00 95.19 103 TYR A CA 1
ATOM 836 C C . TYR A 1 103 ? 8.671 7.027 0.330 1.00 95.19 103 TYR A C 1
ATOM 838 O O . TYR A 1 103 ? 8.523 6.608 -0.820 1.00 95.19 103 TYR A O 1
ATOM 846 N N . ASP A 1 104 ? 9.291 8.171 0.613 1.00 91.69 104 ASP A N 1
ATOM 847 C CA . ASP A 1 104 ? 10.044 8.940 -0.376 1.00 91.69 104 ASP A CA 1
ATOM 848 C C . ASP A 1 104 ? 11.513 8.527 -0.293 1.00 91.69 104 ASP A C 1
ATOM 850 O O . ASP A 1 104 ? 12.172 8.755 0.723 1.00 91.69 104 ASP A O 1
ATOM 854 N N . CYS A 1 105 ? 12.002 7.884 -1.350 1.00 87.62 105 CYS A N 1
ATOM 855 C CA . CYS A 1 105 ? 13.364 7.366 -1.414 1.00 87.62 105 CYS A CA 1
ATOM 856 C C . CYS A 1 105 ? 14.303 8.260 -2.239 1.00 87.62 105 CYS A C 1
ATOM 858 O O . CYS A 1 105 ? 15.377 7.803 -2.635 1.00 87.62 105 CYS A O 1
ATOM 860 N N . THR A 1 106 ? 13.907 9.507 -2.509 1.00 85.75 106 THR A N 1
ATOM 861 C CA . THR A 1 106 ? 14.789 10.540 -3.069 1.00 85.75 106 THR A CA 1
ATOM 862 C C . THR A 1 106 ? 15.632 11.187 -1.971 1.00 85.75 106 THR A C 1
ATOM 864 O O . THR A 1 106 ? 15.207 11.283 -0.818 1.00 85.75 106 THR A O 1
ATOM 867 N N . SER A 1 107 ? 16.833 11.649 -2.319 1.00 80.25 107 SER A N 1
ATOM 868 C CA . SER A 1 107 ? 17.720 12.357 -1.387 1.00 80.25 107 SER A CA 1
ATOM 869 C C . SER A 1 107 ? 17.128 13.676 -0.878 1.00 80.25 107 SER A C 1
ATOM 871 O O . SER A 1 107 ? 17.266 13.994 0.302 1.00 80.25 107 SER A O 1
ATOM 873 N N . GLU A 1 108 ? 16.422 14.413 -1.738 1.00 76.62 108 GLU A N 1
ATOM 874 C CA . GLU A 1 108 ? 15.863 15.733 -1.413 1.00 76.62 108 GLU A CA 1
ATOM 875 C C . GLU A 1 108 ? 14.457 15.687 -0.793 1.00 76.62 108 GLU A C 1
ATOM 877 O O . GLU A 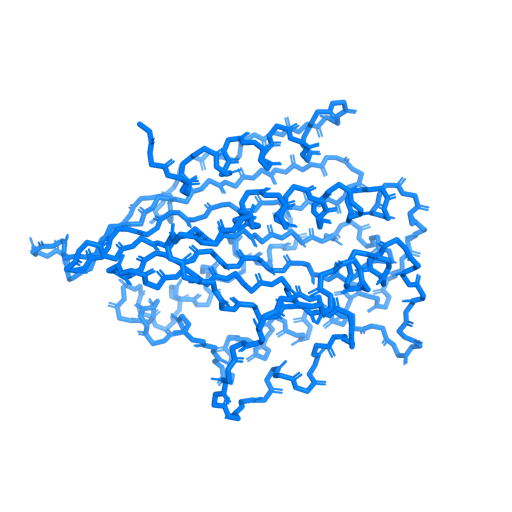1 108 ? 13.992 16.706 -0.290 1.00 76.62 108 GLU A O 1
ATOM 882 N N . ARG A 1 109 ? 13.793 14.519 -0.792 1.00 79.31 109 ARG A N 1
ATOM 883 C CA . ARG A 1 109 ? 12.399 14.316 -0.351 1.00 79.31 109 ARG A CA 1
ATOM 884 C C . ARG A 1 109 ? 11.440 15.349 -0.956 1.00 79.31 109 ARG A C 1
ATOM 886 O O . ARG A 1 109 ? 11.147 16.386 -0.360 1.00 79.31 109 ARG A O 1
ATOM 893 N N . SER A 1 110 ? 10.912 15.030 -2.136 1.00 77.06 110 SER A N 1
ATOM 894 C CA . SER A 1 110 ? 10.039 15.914 -2.918 1.00 77.06 110 SER A CA 1
ATOM 895 C C . SER A 1 110 ? 8.895 16.498 -2.079 1.00 77.06 110 SER A C 1
ATOM 897 O O . SER A 1 110 ? 8.216 15.792 -1.325 1.00 77.06 110 SER A O 1
ATOM 899 N N . GLU A 1 111 ? 8.618 17.793 -2.242 1.00 85.19 111 GLU A N 1
ATOM 900 C CA . GLU A 1 111 ? 7.483 18.412 -1.563 1.00 85.19 111 GLU A CA 1
ATOM 901 C C . GLU A 1 111 ? 6.150 17.811 -2.025 1.00 85.19 111 GLU A C 1
ATOM 903 O O . GLU A 1 111 ? 5.846 17.733 -3.214 1.00 85.19 111 GLU A O 1
ATOM 908 N N . GLN A 1 112 ? 5.309 17.431 -1.062 1.00 93.25 112 GLN A N 1
ATOM 909 C CA . GLN A 1 112 ? 3.986 16.862 -1.320 1.00 93.25 112 GLN A CA 1
ATOM 910 C C . GLN A 1 112 ? 2.888 17.667 -0.605 1.00 93.25 112 GLN A C 1
ATOM 912 O O . GLN A 1 112 ? 2.313 17.198 0.381 1.00 93.25 112 GLN A O 1
ATOM 917 N N . PRO A 1 113 ? 2.567 18.893 -1.066 1.00 95.81 113 PRO A N 1
ATOM 918 C CA . PRO A 1 113 ? 1.627 19.780 -0.375 1.00 95.81 113 PRO A CA 1
ATOM 919 C C . PRO A 1 113 ? 0.212 19.196 -0.274 1.00 95.81 113 PRO A C 1
ATOM 921 O O . PRO A 1 113 ? -0.479 19.417 0.716 1.00 95.81 113 PRO A O 1
ATOM 924 N N . LEU A 1 114 ? -0.228 18.419 -1.270 1.00 97.56 114 LEU A N 1
ATOM 925 C CA . LEU A 1 114 ? -1.535 17.759 -1.229 1.00 97.56 114 LEU A CA 1
ATOM 926 C C . LEU A 1 114 ? -1.599 16.679 -0.142 1.00 97.56 114 LEU A C 1
ATOM 928 O O . LEU A 1 114 ? -2.616 16.577 0.536 1.00 97.56 114 LEU A O 1
ATOM 932 N N . LEU A 1 115 ? -0.521 15.911 0.043 1.00 97.44 115 LEU A N 1
ATOM 933 C CA . LEU A 1 115 ? -0.448 14.857 1.059 1.00 97.44 115 LEU A CA 1
ATOM 934 C C . LEU A 1 115 ? -0.350 15.459 2.466 1.00 97.44 115 LEU A C 1
ATOM 936 O O . LEU A 1 115 ? -1.076 15.038 3.365 1.00 97.44 115 LEU A O 1
ATOM 940 N N . LYS A 1 116 ? 0.462 16.516 2.627 1.00 97.62 116 LYS A N 1
ATOM 941 C CA . LYS A 1 116 ? 0.565 17.288 3.877 1.00 97.62 116 LYS A CA 1
ATOM 942 C C . LYS A 1 116 ? -0.795 17.833 4.329 1.00 97.62 116 LYS A C 1
ATOM 944 O O . LYS A 1 116 ? -1.168 17.631 5.478 1.00 97.62 116 LYS A O 1
ATOM 949 N N . ARG A 1 117 ? -1.591 18.408 3.417 1.00 98.31 117 ARG A N 1
ATOM 950 C CA . ARG A 1 117 ? -2.946 18.907 3.735 1.00 98.31 117 ARG A CA 1
ATOM 951 C C . ARG A 1 117 ? -3.894 17.820 4.243 1.00 98.31 117 ARG A C 1
ATOM 953 O O . ARG A 1 117 ? -4.728 18.094 5.101 1.00 98.31 117 ARG A O 1
ATOM 960 N N . VAL A 1 118 ? -3.796 16.595 3.720 1.00 98.31 118 VAL A N 1
ATOM 961 C CA . VAL A 1 118 ? -4.597 15.470 4.233 1.00 98.31 118 VAL A CA 1
ATOM 962 C C . VAL A 1 118 ? -4.135 15.088 5.641 1.00 98.31 118 VAL A C 1
ATOM 964 O O . VAL A 1 118 ? -4.975 14.904 6.518 1.00 98.31 118 VAL A O 1
ATOM 967 N N . CYS A 1 119 ? -2.821 15.041 5.882 1.00 97.88 119 CYS A N 1
ATOM 968 C CA . CYS A 1 119 ? -2.264 14.817 7.218 1.00 97.88 119 CYS A CA 1
ATOM 969 C C . CYS A 1 119 ? -2.758 15.863 8.232 1.00 97.88 119 CYS A C 1
ATOM 971 O O . CYS A 1 119 ? -3.234 15.510 9.309 1.00 97.88 119 CYS A O 1
ATOM 973 N N . GLU A 1 120 ? -2.723 17.144 7.864 1.00 98.06 120 GLU A N 1
ATOM 974 C CA . GLU A 1 120 ? -3.223 18.253 8.686 1.00 98.06 120 GLU A CA 1
ATOM 975 C C . GLU A 1 120 ? -4.726 18.125 8.973 1.00 98.06 120 GLU A C 1
ATOM 977 O O . GLU A 1 120 ? -5.143 18.277 10.125 1.00 98.06 120 GLU A O 1
ATOM 982 N N . LYS A 1 121 ? -5.534 17.772 7.957 1.00 98.12 121 LYS A N 1
ATOM 983 C CA . LYS A 1 121 ? -6.987 17.551 8.094 1.00 98.12 121 LYS A CA 1
ATOM 984 C C . LYS A 1 121 ? -7.316 16.525 9.186 1.00 98.12 121 LYS A C 1
ATOM 986 O O . LYS A 1 121 ? -8.302 16.698 9.898 1.00 98.12 121 LYS A O 1
ATOM 991 N N . TYR A 1 122 ? -6.507 15.475 9.326 1.00 97.44 122 TYR A N 1
ATOM 992 C CA . TYR A 1 122 ? -6.730 14.389 10.289 1.00 97.44 122 TYR A CA 1
ATOM 993 C C . TYR A 1 122 ? -5.818 14.452 11.525 1.00 97.44 122 TYR A C 1
ATOM 995 O O . TYR A 1 122 ? -5.708 13.469 12.260 1.00 97.44 122 TYR A O 1
ATOM 1003 N N . SER A 1 123 ? -5.201 15.603 11.803 1.00 96.25 123 SER A N 1
ATOM 1004 C CA . SER A 1 123 ? -4.347 15.814 12.986 1.00 96.25 123 SER A CA 1
ATOM 1005 C C . SER A 1 123 ? -5.073 15.582 14.319 1.00 96.25 123 SER A C 1
ATOM 1007 O O . SER A 1 123 ? -4.463 15.106 15.268 1.00 96.25 123 SER A O 1
ATOM 1009 N N . GLY A 1 124 ? -6.383 15.845 14.377 1.00 94.56 124 GLY A N 1
ATOM 1010 C CA . GLY A 1 124 ? -7.216 15.598 15.561 1.00 94.56 124 GLY A CA 1
ATOM 1011 C C . GLY A 1 124 ? -7.658 14.142 15.760 1.00 94.56 124 GLY A C 1
ATOM 1012 O O . GLY A 1 124 ? -8.314 13.843 16.756 1.00 94.56 124 GLY A O 1
ATOM 1013 N N . VAL A 1 125 ? -7.350 13.234 14.824 1.00 95.44 125 VAL A N 1
ATOM 1014 C CA . VAL A 1 125 ? -7.637 11.799 14.978 1.00 95.44 125 VAL A CA 1
ATOM 1015 C C . VAL A 1 125 ? -6.508 11.155 15.792 1.00 95.44 125 VAL A C 1
ATOM 1017 O O . VAL A 1 125 ? -5.347 11.363 15.422 1.00 95.44 125 VAL A O 1
ATOM 1020 N N . PRO A 1 126 ? -6.811 10.361 16.840 1.00 95.31 126 PRO A N 1
ATOM 1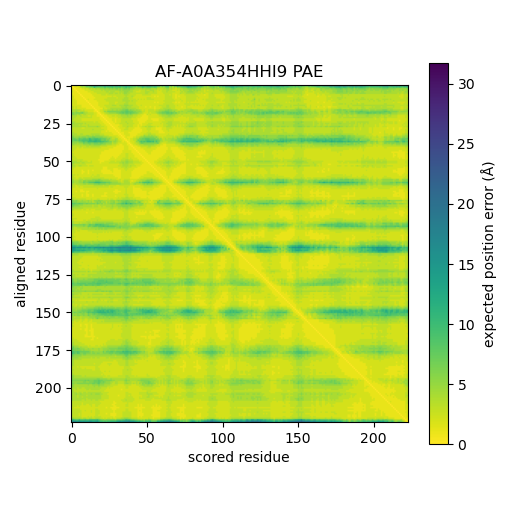021 C CA . PRO A 1 126 ? -5.793 9.712 17.660 1.00 95.31 126 PRO A CA 1
ATOM 1022 C C . PRO A 1 126 ? -4.823 8.856 16.843 1.00 95.31 126 PRO A C 1
ATOM 1024 O O . PRO A 1 126 ? -5.233 8.077 15.974 1.00 95.31 126 PRO A O 1
ATOM 1027 N N . ASP A 1 127 ? -3.536 8.987 17.150 1.00 96.00 127 ASP A N 1
ATOM 1028 C CA . ASP A 1 127 ? -2.496 8.143 16.574 1.00 96.00 127 ASP A CA 1
ATOM 1029 C C . ASP A 1 127 ? -2.490 6.754 17.221 1.00 96.00 127 ASP A C 1
ATOM 1031 O O . ASP A 1 127 ? -2.876 6.565 18.3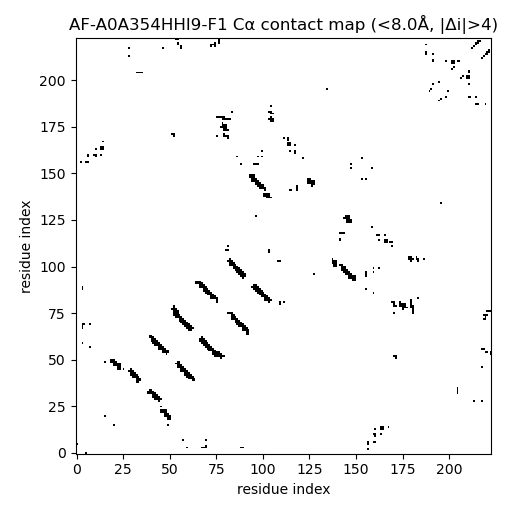76 1.00 96.00 127 ASP A O 1
ATOM 1035 N N . TYR A 1 128 ? -2.059 5.761 16.452 1.00 94.56 128 TYR A N 1
ATOM 1036 C CA . TYR A 1 128 ? -1.741 4.436 16.964 1.00 94.56 128 TYR A CA 1
ATOM 1037 C C . TYR A 1 128 ? -0.256 4.375 17.329 1.00 94.56 128 TYR A C 1
ATOM 1039 O O . TYR A 1 128 ? 0.603 4.681 16.505 1.00 94.56 128 TYR A O 1
ATOM 1047 N N . GLU A 1 129 ? 0.049 3.941 18.550 1.00 92.06 129 GLU A N 1
ATOM 1048 C CA . GLU A 1 129 ? 1.430 3.748 18.988 1.00 92.06 129 GLU A CA 1
ATOM 1049 C C . GLU A 1 129 ? 2.016 2.460 18.407 1.00 92.06 129 GLU A C 1
ATOM 1051 O O . GLU A 1 129 ? 1.577 1.343 18.703 1.00 92.06 129 GLU A O 1
ATOM 1056 N N . GLU A 1 130 ? 3.048 2.622 17.588 1.00 92.12 130 GLU A N 1
ATOM 1057 C CA . GLU A 1 130 ? 3.769 1.515 16.979 1.00 92.12 130 GLU A CA 1
ATOM 1058 C C . GLU A 1 130 ? 4.989 1.104 17.798 1.00 92.12 130 GLU A C 1
ATOM 1060 O O . GLU A 1 130 ? 5.629 1.901 18.485 1.00 92.12 130 GLU A O 1
ATOM 1065 N N . LYS A 1 131 ? 5.365 -0.170 17.667 1.00 90.19 131 LYS A N 1
ATOM 1066 C CA . LYS A 1 131 ? 6.655 -0.640 18.172 1.00 90.19 131 LYS A CA 1
ATOM 1067 C C . LYS A 1 131 ? 7.780 -0.125 17.267 1.00 90.19 131 LYS A C 1
ATOM 1069 O O . LYS A 1 131 ? 7.604 -0.154 16.051 1.00 90.19 131 LYS A O 1
ATOM 1074 N N . PRO A 1 132 ? 8.945 0.263 17.819 1.00 89.44 132 PRO A N 1
ATOM 1075 C CA . PRO A 1 132 ? 10.078 0.698 17.011 1.00 89.44 132 PRO A CA 1
ATOM 1076 C C . PRO A 1 132 ? 10.514 -0.367 15.996 1.00 89.44 132 PRO A C 1
ATOM 1078 O O . PRO A 1 132 ? 10.786 -1.511 16.359 1.00 89.44 132 PRO A O 1
ATOM 1081 N N . THR A 1 133 ? 10.614 0.030 14.729 1.00 92.56 133 THR A N 1
ATOM 1082 C CA . THR A 1 133 ? 11.086 -0.798 13.608 1.00 92.56 133 THR A CA 1
ATOM 1083 C C . THR A 1 133 ? 11.803 0.077 12.581 1.00 92.56 133 THR A C 1
ATOM 1085 O O . THR A 1 133 ? 11.471 1.255 12.444 1.00 92.56 133 THR A O 1
ATOM 1088 N N . TRP A 1 134 ? 12.750 -0.491 11.826 1.00 94.44 134 TRP A N 1
ATOM 1089 C CA . TRP A 1 134 ? 13.634 0.267 10.925 1.00 94.44 134 TRP A CA 1
ATOM 1090 C C . TRP A 1 134 ? 12.879 1.118 9.890 1.00 94.44 134 TRP A C 1
ATOM 1092 O O . TRP A 1 134 ? 13.249 2.265 9.654 1.00 94.44 134 TRP A O 1
ATOM 1102 N N . TYR A 1 135 ? 11.787 0.599 9.319 1.00 91.19 135 TYR A N 1
ATOM 1103 C CA . TYR A 1 135 ? 11.045 1.281 8.256 1.00 91.19 135 TYR A CA 1
ATOM 1104 C C . TYR A 1 135 ? 10.247 2.492 8.755 1.00 91.19 135 TYR A C 1
ATOM 1106 O O . TYR A 1 135 ? 9.827 3.303 7.938 1.00 91.19 135 TYR A O 1
ATOM 1114 N N . ILE A 1 136 ? 10.048 2.667 10.068 1.00 93.25 136 ILE A N 1
ATOM 1115 C CA . ILE A 1 136 ? 9.360 3.854 10.606 1.00 93.25 136 ILE A CA 1
ATOM 1116 C C . ILE A 1 136 ? 10.178 5.115 10.304 1.00 93.25 136 ILE A C 1
ATOM 1118 O O . ILE A 1 136 ? 9.606 6.128 9.913 1.00 93.25 136 ILE A O 1
ATOM 1122 N N . GLY A 1 137 ? 11.510 5.039 10.410 1.00 91.31 137 GLY A N 1
ATOM 1123 C CA . GLY A 1 137 ? 12.406 6.161 10.094 1.00 91.31 137 GLY A CA 1
ATOM 1124 C C . GLY A 1 137 ? 12.458 6.522 8.604 1.00 91.31 137 GLY A C 1
ATOM 1125 O O . GLY A 1 137 ? 12.837 7.637 8.247 1.00 91.31 137 GLY A O 1
ATOM 1126 N N . GLU A 1 138 ? 12.035 5.604 7.734 1.00 92.94 138 GLU A N 1
ATOM 1127 C CA . GLU A 1 138 ? 11.980 5.808 6.281 1.00 92.94 138 GLU A CA 1
ATOM 1128 C C . GLU A 1 138 ? 10.687 6.502 5.831 1.00 92.94 138 GLU A C 1
ATOM 1130 O O . GLU A 1 138 ? 10.588 6.975 4.697 1.00 92.94 138 GLU A O 1
ATOM 1135 N N . ARG A 1 139 ? 9.677 6.575 6.706 1.00 93.94 139 ARG A N 1
ATOM 1136 C CA . ARG A 1 139 ? 8.416 7.241 6.390 1.00 93.94 139 ARG A CA 1
ATOM 1137 C C . ARG A 1 139 ? 8.610 8.747 6.308 1.00 93.94 139 ARG A C 1
ATOM 1139 O O . ARG A 1 139 ? 9.384 9.369 7.039 1.00 93.94 139 ARG A O 1
ATOM 1146 N N . THR A 1 140 ? 7.833 9.364 5.437 1.00 95.38 140 THR A N 1
ATOM 1147 C CA . THR A 1 140 ? 7.715 10.821 5.410 1.00 95.38 140 THR A CA 1
ATOM 1148 C C . THR A 1 140 ? 6.863 11.313 6.582 1.00 95.38 140 THR A C 1
ATOM 1150 O O . THR A 1 140 ? 5.963 10.610 7.050 1.00 95.38 140 THR A O 1
ATOM 1153 N N . GLY A 1 141 ? 7.102 12.552 7.025 1.00 94.44 141 GLY A N 1
ATOM 1154 C CA . GLY A 1 141 ? 6.401 13.154 8.169 1.00 94.44 141 GLY A CA 1
ATOM 1155 C C . GLY A 1 141 ? 4.911 13.445 7.951 1.00 94.44 141 GLY A C 1
ATOM 1156 O O . GLY A 1 141 ? 4.250 13.895 8.876 1.00 94.44 141 GLY A O 1
ATOM 1157 N N . TYR A 1 142 ? 4.382 13.208 6.748 1.00 96.06 142 TYR A N 1
ATOM 1158 C CA . TYR A 1 142 ? 2.951 13.304 6.431 1.00 96.06 142 TYR A CA 1
ATOM 1159 C C . TYR A 1 142 ? 2.279 11.925 6.286 1.00 96.06 142 TYR A C 1
ATOM 1161 O O . TYR A 1 142 ? 1.162 11.826 5.776 1.00 96.06 142 TYR A O 1
ATOM 1169 N N . SER A 1 143 ? 2.955 10.855 6.717 1.00 97.56 143 SER A N 1
ATOM 1170 C CA . SER A 1 143 ? 2.326 9.547 6.926 1.00 97.56 143 SER A CA 1
ATOM 1171 C C . SER A 1 143 ? 1.399 9.603 8.142 1.00 97.56 143 SER A C 1
ATOM 1173 O O . SER A 1 143 ? 1.701 10.281 9.120 1.00 97.56 143 SER A O 1
ATOM 1175 N N . MET A 1 144 ? 0.273 8.890 8.097 1.00 97.69 144 MET A N 1
ATOM 1176 C CA . MET A 1 144 ? -0.743 8.908 9.155 1.00 97.69 144 MET A CA 1
ATOM 1177 C C . MET A 1 144 ? -1.029 7.495 9.641 1.00 97.69 144 MET A C 1
ATOM 1179 O O . MET A 1 144 ? -1.496 6.669 8.859 1.00 97.69 144 MET A O 1
ATOM 1183 N N . ILE A 1 145 ? -0.823 7.233 10.929 1.00 97.19 145 ILE A N 1
ATOM 1184 C CA . ILE A 1 145 ? -1.136 5.940 11.541 1.00 97.19 145 ILE A CA 1
ATOM 1185 C C . ILE A 1 145 ? -2.188 6.172 12.618 1.00 97.19 145 ILE A C 1
ATOM 1187 O O . ILE A 1 145 ? -1.878 6.623 13.715 1.00 97.19 145 ILE A O 1
ATOM 1191 N N . LYS A 1 146 ? -3.455 5.931 12.283 1.00 97.06 146 LYS A N 1
ATOM 1192 C CA . LYS A 1 146 ? -4.600 6.354 13.093 1.00 97.06 146 LYS A CA 1
ATOM 1193 C C . LYS A 1 146 ? -5.319 5.173 13.724 1.00 97.06 146 LYS A C 1
ATOM 1195 O O . LYS A 1 146 ? -5.544 4.148 13.074 1.00 97.06 146 LYS A O 1
ATOM 1200 N N . SER A 1 147 ? -5.732 5.362 14.975 1.00 95.06 147 SER A N 1
ATOM 1201 C CA . SER A 1 147 ? -6.600 4.446 15.710 1.00 95.06 147 SER A CA 1
ATOM 1202 C C . SER A 1 147 ? -7.961 5.087 15.931 1.00 95.06 147 SER A C 1
ATOM 1204 O O . SER A 1 147 ? -8.075 6.169 16.501 1.00 95.06 147 SER A O 1
ATOM 1206 N N . LEU A 1 148 ? -9.002 4.401 15.481 1.00 93.12 148 LEU A N 1
ATOM 1207 C CA . LEU A 1 148 ? -10.386 4.811 15.618 1.00 93.12 148 LEU A CA 1
ATOM 1208 C C . LEU A 1 148 ? -11.148 3.762 16.431 1.00 93.12 148 LEU A C 1
ATOM 1210 O O . LEU A 1 148 ? -10.926 2.551 16.309 1.00 93.12 148 LEU A O 1
ATOM 1214 N N . GLU A 1 149 ? -12.086 4.243 17.237 1.00 88.12 149 GLU A N 1
ATOM 1215 C CA . GLU A 1 149 ? -13.113 3.404 17.843 1.00 88.12 149 GLU A CA 1
ATOM 1216 C C . GLU A 1 149 ? -14.255 3.165 16.848 1.00 88.12 149 GLU A C 1
ATOM 1218 O O . GLU A 1 149 ? -14.457 3.928 15.899 1.00 88.12 149 GLU A O 1
ATOM 1223 N N . ALA A 1 150 ? -15.016 2.088 17.054 1.00 82.06 150 ALA A N 1
ATOM 1224 C CA . ALA A 1 150 ? -16.099 1.691 16.151 1.00 82.06 150 ALA A CA 1
ATOM 1225 C C . ALA A 1 150 ? -17.230 2.734 16.017 1.00 82.06 150 ALA A C 1
ATOM 1227 O O . ALA A 1 150 ? -17.983 2.680 15.047 1.00 82.06 150 ALA A O 1
ATOM 1228 N N . ASP A 1 151 ? -17.366 3.651 16.976 1.00 84.00 151 ASP A N 1
ATOM 1229 C CA . ASP A 1 151 ? -18.360 4.731 17.024 1.00 84.00 151 ASP A CA 1
ATOM 1230 C C . ASP A 1 151 ? -17.788 6.114 16.653 1.00 84.00 151 ASP A C 1
ATOM 1232 O O . ASP A 1 151 ? -18.475 7.131 16.776 1.00 84.00 151 ASP A O 1
ATOM 1236 N N . SER A 1 152 ? -16.544 6.165 16.163 1.00 86.88 152 SER A N 1
ATOM 1237 C CA . SER A 1 152 ? -15.924 7.393 15.667 1.00 86.88 152 SER A CA 1
ATOM 1238 C C . SER A 1 152 ? -16.780 8.065 14.585 1.00 86.88 152 SER A C 1
ATOM 1240 O O . SER A 1 152 ? -17.265 7.423 13.653 1.00 86.88 152 SER A O 1
ATOM 1242 N N . LYS A 1 153 ? -16.908 9.398 14.660 1.00 88.12 153 LYS A N 1
ATOM 1243 C CA . LYS A 1 153 ? -17.565 10.210 13.617 1.00 88.12 153 LYS A CA 1
ATOM 1244 C C . LYS A 1 153 ? -16.755 10.274 12.319 1.00 88.12 153 LYS A C 1
ATOM 1246 O O . LYS A 1 153 ? -17.329 10.483 11.255 1.00 88.12 153 LYS A O 1
ATOM 1251 N N . VAL A 1 154 ? -15.435 10.113 12.415 1.00 91.00 154 VAL A N 1
ATOM 1252 C CA . VAL A 1 154 ? -14.537 9.973 11.262 1.00 91.00 154 VAL A CA 1
ATOM 1253 C C . VAL A 1 154 ? -14.516 8.504 10.860 1.00 91.00 154 VAL A C 1
ATOM 1255 O O . VAL A 1 154 ? -14.365 7.643 11.725 1.00 91.00 154 VAL A O 1
ATOM 1258 N N . SER A 1 155 ? -14.644 8.213 9.565 1.00 90.56 155 SER A N 1
ATOM 1259 C CA . SER A 1 155 ? -14.585 6.836 9.054 1.00 90.56 155 SER A CA 1
ATOM 1260 C C . SER A 1 155 ? -13.234 6.518 8.410 1.00 90.56 155 SER A C 1
ATOM 1262 O O . SER A 1 155 ? -12.609 7.390 7.801 1.00 90.56 155 SER A O 1
ATOM 1264 N N . LEU A 1 156 ? -12.821 5.243 8.451 1.00 92.06 156 LEU A N 1
ATOM 1265 C CA . LEU A 1 156 ? -11.622 4.768 7.741 1.00 92.06 156 LEU A CA 1
ATOM 1266 C C . LEU A 1 156 ? -11.725 5.044 6.237 1.00 92.06 156 LEU A C 1
ATOM 1268 O O . LEU A 1 156 ? -10.739 5.380 5.583 1.00 92.06 156 LEU A O 1
ATOM 1272 N N . SER A 1 157 ? -12.940 4.923 5.695 1.00 92.31 157 SER A N 1
ATOM 1273 C CA . SER A 1 157 ? -13.212 5.160 4.280 1.00 92.31 157 SER A CA 1
ATOM 1274 C C . SER A 1 157 ? -12.951 6.600 3.846 1.00 92.31 157 SER A C 1
ATOM 1276 O O . SER A 1 157 ? -12.493 6.816 2.726 1.00 92.31 157 SER A O 1
ATOM 1278 N N . GLU A 1 158 ? -13.193 7.568 4.730 1.00 95.31 158 GLU A N 1
ATOM 1279 C CA . GLU A 1 158 ? -12.956 8.981 4.448 1.00 95.31 158 GLU A CA 1
ATOM 1280 C C . GLU A 1 158 ? -11.452 9.272 4.387 1.00 95.31 158 GLU A C 1
ATOM 1282 O O . GLU A 1 158 ? -10.974 9.801 3.384 1.00 95.31 158 GLU A O 1
ATOM 1287 N N . ILE A 1 159 ? -10.700 8.823 5.401 1.00 97.06 159 ILE A N 1
ATOM 1288 C CA . ILE A 1 159 ? -9.239 8.982 5.464 1.00 97.06 159 ILE A CA 1
ATOM 1289 C C . ILE A 1 159 ? -8.576 8.323 4.245 1.00 97.06 159 ILE A C 1
ATOM 1291 O O . ILE A 1 159 ? -7.738 8.939 3.579 1.00 97.06 159 ILE A O 1
ATOM 1295 N N . ALA A 1 160 ? -8.973 7.088 3.916 1.00 97.12 160 ALA A N 1
ATOM 1296 C CA . ALA A 1 160 ? -8.465 6.373 2.749 1.00 97.12 160 ALA A CA 1
ATOM 1297 C C . ALA A 1 160 ? -8.792 7.107 1.438 1.00 97.12 160 ALA A C 1
ATOM 1299 O O . ALA A 1 160 ? -7.906 7.309 0.607 1.00 97.12 160 ALA A O 1
ATOM 1300 N N . ALA A 1 161 ? -10.043 7.540 1.246 1.00 97.12 161 ALA A N 1
ATOM 1301 C CA . ALA A 1 161 ? -10.454 8.217 0.020 1.00 97.12 161 ALA A CA 1
ATOM 1302 C C . ALA A 1 161 ? -9.725 9.552 -0.178 1.00 97.12 161 ALA A C 1
ATOM 1304 O O . ALA A 1 161 ? -9.301 9.853 -1.295 1.00 97.12 161 ALA A O 1
ATOM 1305 N N . ASP A 1 162 ? -9.552 10.339 0.883 1.00 98.31 162 ASP A N 1
ATOM 1306 C CA . ASP A 1 162 ? -8.860 11.625 0.811 1.00 98.31 162 ASP A CA 1
ATOM 1307 C C . ASP A 1 162 ? -7.367 11.460 0.541 1.00 98.31 162 ASP A C 1
ATOM 1309 O O . ASP A 1 162 ? -6.831 12.140 -0.339 1.00 98.31 162 ASP A O 1
ATOM 1313 N N . SER A 1 163 ? -6.728 10.492 1.202 1.00 98.38 163 SER A N 1
ATOM 1314 C CA . SER A 1 163 ? -5.321 10.149 0.972 1.00 98.38 163 SER A CA 1
ATOM 1315 C C . SER A 1 163 ? -5.083 9.706 -0.467 1.00 98.38 163 SER A C 1
ATOM 1317 O O . SER A 1 163 ? -4.223 10.250 -1.155 1.00 98.38 163 SER A O 1
ATOM 1319 N N . ILE A 1 164 ? -5.898 8.777 -0.974 1.00 98.12 164 ILE A N 1
ATOM 1320 C CA . ILE A 1 164 ? -5.739 8.234 -2.329 1.00 98.12 164 ILE A CA 1
ATOM 1321 C C . ILE A 1 164 ? -6.074 9.291 -3.387 1.00 98.12 164 ILE A C 1
ATOM 1323 O O . ILE A 1 164 ? -5.433 9.330 -4.436 1.00 98.12 164 ILE A O 1
ATOM 1327 N N . ARG A 1 165 ? -7.031 10.193 -3.131 1.00 97.88 165 ARG A N 1
ATOM 1328 C CA . ARG A 1 165 ? -7.341 11.302 -4.047 1.00 97.88 165 ARG A CA 1
ATOM 1329 C C . ARG A 1 165 ? -6.201 12.305 -4.134 1.00 97.88 165 ARG A C 1
ATOM 1331 O O . ARG A 1 165 ? -5.842 12.710 -5.241 1.00 97.88 165 ARG A O 1
ATOM 1338 N N . ALA A 1 166 ? -5.636 12.687 -2.992 1.00 98.25 166 ALA A N 1
ATOM 1339 C CA . ALA A 1 166 ? -4.468 13.555 -2.950 1.00 98.25 166 ALA A CA 1
ATOM 1340 C C . ALA A 1 166 ? -3.271 12.887 -3.639 1.00 98.25 166 ALA A C 1
ATOM 1342 O O . ALA A 1 166 ? -2.656 13.498 -4.511 1.00 98.25 166 ALA A O 1
ATOM 1343 N N . TYR A 1 167 ? -3.021 11.610 -3.339 1.00 98.06 167 TYR A N 1
ATOM 1344 C CA . TYR A 1 167 ? -1.934 10.834 -3.927 1.00 98.06 167 TYR A CA 1
ATOM 1345 C C . TYR A 1 167 ? -2.073 10.664 -5.435 1.00 98.06 167 TYR A C 1
ATOM 1347 O O . TYR A 1 167 ? -1.117 10.923 -6.155 1.00 98.06 167 TYR A O 1
ATOM 1355 N N . LYS A 1 168 ? -3.264 10.333 -5.944 1.00 97.12 168 LYS A N 1
ATOM 1356 C CA . LYS A 1 168 ? -3.523 10.285 -7.388 1.00 97.12 168 LYS A CA 1
ATOM 1357 C C . LYS A 1 168 ? -3.177 11.611 -8.055 1.00 97.12 168 LYS A C 1
ATOM 1359 O O . LYS A 1 168 ? -2.485 11.627 -9.067 1.00 97.12 168 LYS A O 1
ATOM 1364 N N . LYS A 1 169 ? -3.657 12.724 -7.497 1.00 96.25 169 LYS A N 1
ATOM 1365 C CA . LYS A 1 169 ? -3.384 14.045 -8.065 1.00 96.25 169 LYS A CA 1
ATOM 1366 C C . LYS A 1 169 ? -1.882 14.344 -8.066 1.00 96.25 169 LYS A C 1
ATOM 1368 O O . LYS A 1 169 ? -1.378 14.774 -9.093 1.00 96.25 169 LYS A O 1
ATOM 1373 N N . SER A 1 170 ? -1.168 14.051 -6.979 1.00 95.44 170 SER A N 1
ATOM 1374 C CA . SER A 1 170 ? 0.297 14.155 -6.951 1.00 95.44 170 SER A CA 1
ATOM 1375 C C . SER A 1 170 ? 0.958 13.258 -8.005 1.00 95.44 170 SER A C 1
ATOM 1377 O O . SER A 1 170 ? 1.784 13.729 -8.777 1.00 95.44 170 SER A O 1
ATOM 1379 N N . ALA A 1 171 ? 0.570 11.984 -8.086 1.00 94.88 171 ALA A N 1
ATOM 1380 C CA . ALA A 1 171 ? 1.190 10.980 -8.946 1.00 94.88 171 ALA A CA 1
ATOM 1381 C C . ALA A 1 171 ? 1.099 11.331 -10.435 1.00 94.88 171 ALA A C 1
ATOM 1383 O O . ALA A 1 171 ? 2.102 11.256 -11.142 1.00 94.88 171 ALA A O 1
ATOM 1384 N N . PHE A 1 172 ? -0.076 11.759 -10.898 1.00 94.19 172 PHE A N 1
ATOM 1385 C CA . PHE A 1 172 ? -0.315 12.096 -12.305 1.00 94.19 172 PHE A CA 1
ATOM 1386 C C . PHE A 1 172 ? 0.053 13.543 -12.671 1.00 94.19 172 PHE A C 1
ATOM 1388 O O . PHE A 1 172 ? -0.061 13.922 -13.833 1.00 94.19 172 PHE A O 1
ATOM 1395 N N . SER A 1 173 ? 0.490 14.359 -11.707 1.00 93.06 173 SER A N 1
ATOM 1396 C CA . SER A 1 173 ? 1.056 15.694 -11.960 1.00 93.06 173 SER A CA 1
ATOM 1397 C C . SER A 1 173 ? 2.569 15.758 -11.732 1.00 93.06 173 SER A C 1
ATOM 1399 O O . SER A 1 173 ? 3.187 16.766 -12.066 1.00 93.06 173 SER A O 1
ATOM 1401 N N . ALA A 1 174 ? 3.172 14.712 -11.165 1.00 91.62 174 ALA A N 1
ATOM 1402 C CA . ALA A 1 174 ? 4.603 14.659 -10.914 1.00 91.62 174 ALA A CA 1
ATOM 1403 C C . ALA A 1 174 ? 5.403 14.455 -12.206 1.00 91.62 174 ALA A C 1
ATOM 1405 O O . ALA A 1 174 ? 5.014 13.691 -13.092 1.00 91.62 174 ALA A O 1
ATOM 1406 N N . GLY A 1 175 ? 6.576 15.087 -12.263 1.00 90.25 175 GLY A N 1
ATOM 1407 C CA . GLY A 1 175 ? 7.605 14.737 -13.236 1.00 90.25 175 GLY A CA 1
ATOM 1408 C C . GLY A 1 175 ? 8.173 13.337 -12.987 1.00 90.25 175 GLY A C 1
ATOM 1409 O O . GLY A 1 175 ? 7.799 12.639 -12.039 1.00 90.25 175 GLY A O 1
ATOM 1410 N N . LYS A 1 176 ? 9.109 12.924 -13.839 1.00 89.94 176 LYS A N 1
ATOM 1411 C CA . LYS A 1 176 ? 9.821 11.651 -13.692 1.00 89.94 176 LYS A CA 1
ATOM 1412 C C . LYS A 1 176 ? 11.167 11.867 -12.986 1.00 89.94 176 LYS A C 1
ATOM 1414 O O . LYS A 1 176 ? 11.855 12.842 -13.265 1.00 89.94 176 LYS A O 1
ATOM 1419 N N . SER A 1 177 ? 11.543 10.946 -12.103 1.00 86.56 177 SER A N 1
ATOM 1420 C CA . SER A 1 177 ? 12.816 10.892 -11.382 1.00 86.56 177 SER A CA 1
ATOM 1421 C C . SER A 1 177 ? 13.348 9.455 -11.375 1.00 86.56 177 SER A C 1
ATOM 1423 O O . SER A 1 177 ? 12.776 8.560 -10.748 1.00 86.56 177 SER A O 1
ATOM 1425 N N . GLY A 1 178 ? 14.464 9.227 -12.075 1.00 85.81 178 GLY A N 1
ATOM 1426 C CA . GLY A 1 178 ? 15.153 7.931 -12.066 1.00 85.81 178 GLY A CA 1
ATOM 1427 C C . GLY A 1 178 ? 15.762 7.591 -10.700 1.00 85.81 178 GLY A C 1
ATOM 1428 O O . GLY A 1 178 ? 15.828 6.419 -10.332 1.00 85.81 178 GLY A O 1
ATOM 1429 N N . GLU A 1 179 ? 16.142 8.611 -9.924 1.00 90.00 179 GLU A N 1
ATOM 1430 C CA . GLU A 1 179 ? 16.635 8.452 -8.553 1.00 90.00 179 GLU A CA 1
ATOM 1431 C C . GLU A 1 179 ? 15.562 7.840 -7.652 1.00 90.00 179 GLU A C 1
ATOM 1433 O O . GLU A 1 179 ? 15.849 6.877 -6.943 1.00 90.00 179 GLU A O 1
ATOM 1438 N N . ASN A 1 180 ? 14.321 8.335 -7.734 1.00 88.44 180 ASN A N 1
ATOM 1439 C CA . ASN A 1 180 ? 13.220 7.805 -6.933 1.00 88.44 180 ASN A CA 1
ATOM 1440 C C . ASN A 1 180 ? 13.010 6.311 -7.207 1.00 88.44 180 ASN A C 1
ATOM 1442 O O . ASN A 1 180 ? 12.946 5.508 -6.280 1.00 88.44 180 ASN A O 1
ATOM 1446 N N . LEU A 1 181 ? 12.980 5.913 -8.485 1.00 90.50 181 LEU A N 1
ATOM 1447 C CA . LEU A 1 181 ? 12.828 4.506 -8.857 1.00 90.50 181 LEU A CA 1
ATOM 1448 C C . LEU A 1 181 ? 13.965 3.643 -8.288 1.00 90.50 181 LEU A C 1
ATOM 1450 O O . LEU A 1 181 ? 13.704 2.597 -7.695 1.00 90.50 181 LEU A O 1
ATOM 1454 N N . ALA A 1 182 ? 15.217 4.088 -8.419 1.00 92.81 182 ALA A N 1
ATOM 1455 C CA . ALA A 1 182 ? 16.368 3.374 -7.869 1.00 92.81 182 ALA A CA 1
ATOM 1456 C C . ALA A 1 182 ? 16.312 3.274 -6.333 1.00 92.81 182 ALA A C 1
ATOM 1458 O O . ALA A 1 182 ? 16.619 2.221 -5.767 1.00 92.81 182 ALA A O 1
ATOM 1459 N N . GLY A 1 183 ? 15.890 4.345 -5.657 1.00 93.75 183 GLY A N 1
ATOM 1460 C CA . GLY A 1 183 ? 15.668 4.379 -4.214 1.00 93.75 183 GLY A CA 1
ATOM 1461 C C . GLY A 1 183 ? 14.589 3.390 -3.772 1.00 93.75 183 GLY A C 1
ATOM 1462 O O . GLY A 1 183 ? 14.823 2.591 -2.866 1.00 93.75 183 GLY A O 1
ATOM 1463 N N . LEU A 1 184 ? 13.454 3.354 -4.473 1.00 94.06 184 LEU A N 1
ATOM 1464 C CA . LEU A 1 184 ? 12.367 2.409 -4.208 1.00 94.06 184 LEU A CA 1
ATOM 1465 C C . LEU A 1 184 ? 12.800 0.952 -4.400 1.00 94.06 184 LEU A C 1
ATOM 1467 O O . LEU A 1 184 ? 12.357 0.079 -3.654 1.00 94.06 184 LEU A O 1
ATOM 1471 N N . MET A 1 185 ? 13.691 0.673 -5.356 1.00 95.06 185 MET A N 1
ATOM 1472 C CA . MET A 1 185 ? 14.242 -0.675 -5.531 1.00 95.06 185 MET A CA 1
ATOM 1473 C C . MET A 1 185 ? 15.139 -1.083 -4.368 1.00 95.06 185 MET A C 1
ATOM 1475 O O . MET A 1 185 ? 15.008 -2.196 -3.859 1.00 95.06 185 MET A O 1
ATOM 1479 N N . LYS A 1 186 ? 15.991 -0.174 -3.881 1.00 95.44 186 LYS A N 1
ATOM 1480 C CA . LYS A 1 186 ? 16.783 -0.414 -2.665 1.00 95.44 186 LYS A CA 1
ATOM 1481 C C . LYS A 1 186 ? 15.879 -0.624 -1.451 1.00 95.44 186 LYS A C 1
ATOM 1483 O O . LYS A 1 186 ? 16.096 -1.562 -0.689 1.00 95.44 186 LYS A O 1
ATOM 1488 N N . PHE A 1 187 ? 14.841 0.199 -1.305 1.00 95.69 187 PHE A N 1
ATOM 1489 C CA . PHE A 1 187 ? 13.861 0.066 -0.229 1.00 95.69 187 PHE A CA 1
ATOM 1490 C C . PHE A 1 187 ? 13.135 -1.284 -0.281 1.00 95.69 187 PHE A C 1
ATOM 1492 O O . PHE A 1 187 ? 13.020 -1.955 0.744 1.00 95.69 187 PHE A O 1
ATOM 1499 N N . ARG A 1 188 ? 12.738 -1.752 -1.472 1.00 96.12 188 ARG A N 1
ATOM 1500 C CA . ARG A 1 188 ? 12.160 -3.092 -1.647 1.00 96.12 188 ARG A CA 1
ATOM 1501 C C . ARG A 1 188 ? 13.114 -4.193 -1.186 1.00 96.12 188 ARG A C 1
ATOM 1503 O O . ARG A 1 188 ? 12.677 -5.108 -0.493 1.00 96.12 188 ARG A O 1
ATOM 1510 N N . GLU A 1 189 ? 14.395 -4.134 -1.551 1.00 97.19 189 GLU A N 1
ATOM 1511 C CA . GLU A 1 189 ? 15.349 -5.156 -1.100 1.00 97.19 189 GLU A CA 1
ATOM 1512 C C . GLU A 1 189 ? 15.521 -5.135 0.428 1.00 97.19 189 GLU A C 1
ATOM 1514 O O . GLU A 1 189 ? 15.591 -6.199 1.040 1.00 97.19 189 GLU A O 1
ATOM 1519 N N . ARG A 1 190 ? 15.483 -3.960 1.073 1.00 96.81 190 ARG A N 1
ATOM 1520 C CA . ARG A 1 190 ? 15.453 -3.872 2.545 1.00 96.81 190 ARG A CA 1
ATOM 1521 C C . ARG A 1 190 ? 14.182 -4.491 3.131 1.00 96.81 190 ARG A C 1
ATOM 1523 O O . ARG A 1 190 ? 14.280 -5.303 4.042 1.00 96.81 190 ARG A O 1
ATOM 1530 N N . MET A 1 191 ? 13.005 -4.226 2.556 1.00 95.81 191 MET A N 1
ATOM 1531 C CA . MET A 1 191 ? 11.738 -4.860 2.973 1.00 95.81 191 MET A CA 1
ATOM 1532 C C . MET A 1 191 ? 11.776 -6.392 2.899 1.00 95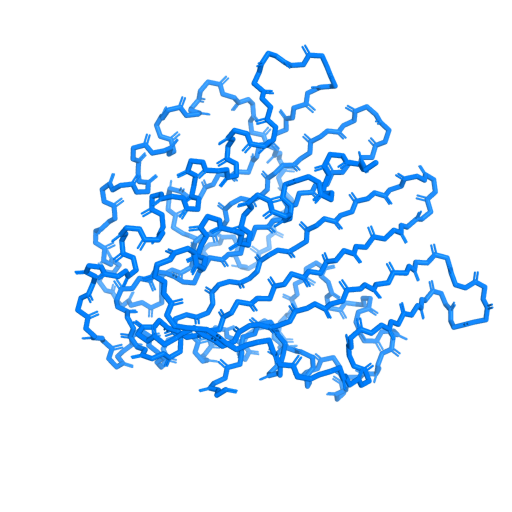.81 191 MET A C 1
ATOM 1534 O O . MET A 1 191 ? 11.153 -7.061 3.728 1.00 95.81 191 MET A O 1
ATOM 1538 N N . ILE A 1 192 ? 12.511 -6.949 1.932 1.00 96.50 192 ILE A N 1
ATOM 1539 C CA . ILE A 1 192 ? 12.707 -8.395 1.776 1.00 96.50 192 ILE A CA 1
ATOM 1540 C C . ILE A 1 192 ? 13.720 -8.936 2.795 1.00 96.50 192 ILE A C 1
ATOM 1542 O O . ILE A 1 192 ? 13.462 -9.972 3.408 1.00 96.50 192 ILE A O 1
ATOM 1546 N N . ASN A 1 193 ? 14.847 -8.244 2.982 1.00 96.44 193 ASN A N 1
ATOM 1547 C CA . ASN A 1 193 ? 15.985 -8.738 3.763 1.00 96.44 193 ASN A CA 1
ATOM 1548 C C . ASN A 1 193 ? 15.869 -8.449 5.267 1.00 96.44 193 ASN A C 1
ATOM 1550 O O . ASN A 1 193 ? 16.107 -9.336 6.081 1.00 96.44 193 ASN A O 1
ATOM 1554 N N . GLU A 1 194 ? 15.501 -7.222 5.637 1.00 96.00 194 GLU A N 1
ATOM 1555 C CA . GLU A 1 194 ? 15.343 -6.769 7.030 1.00 96.00 194 GLU A CA 1
ATOM 1556 C C . GLU A 1 194 ? 13.940 -7.078 7.577 1.00 96.00 194 GLU A C 1
ATOM 1558 O O . GLU A 1 194 ? 13.737 -7.154 8.787 1.00 96.00 194 GLU A O 1
ATOM 1563 N N . GLY A 1 195 ? 12.974 -7.302 6.684 1.00 93.00 195 GLY A N 1
ATOM 1564 C CA . GLY A 1 195 ? 11.610 -7.687 7.022 1.00 93.00 195 GLY A CA 1
ATOM 1565 C C . GLY A 1 195 ? 10.688 -6.521 7.392 1.00 93.00 195 GLY A C 1
ATOM 1566 O O . GLY A 1 195 ? 11.104 -5.388 7.615 1.00 93.00 195 GLY A O 1
ATOM 1567 N N . ASN A 1 196 ? 9.393 -6.818 7.430 1.00 91.12 196 ASN A N 1
ATOM 1568 C CA . ASN A 1 196 ? 8.289 -5.929 7.794 1.00 91.12 196 ASN A CA 1
ATOM 1569 C C . ASN A 1 196 ? 7.189 -6.763 8.495 1.00 91.12 196 ASN A C 1
ATOM 1571 O O . ASN A 1 196 ? 7.334 -7.988 8.580 1.00 91.12 196 ASN A O 1
ATOM 1575 N N . PRO A 1 197 ? 6.075 -6.170 8.973 1.00 89.88 197 PRO A N 1
ATOM 1576 C CA . PRO A 1 197 ? 5.056 -6.895 9.739 1.00 89.88 197 PRO A CA 1
ATOM 1577 C C . PRO A 1 197 ? 4.472 -8.131 9.042 1.00 89.88 197 PRO A C 1
ATOM 1579 O O . PRO A 1 197 ? 3.980 -9.040 9.708 1.00 89.88 197 PRO A O 1
ATOM 1582 N N . SER A 1 198 ? 4.528 -8.189 7.706 1.00 89.88 198 SER A N 1
ATOM 1583 C CA . SER A 1 198 ? 4.015 -9.314 6.919 1.00 89.88 198 SER A CA 1
ATOM 1584 C C . SER A 1 198 ? 5.065 -10.383 6.580 1.00 89.88 198 SER A C 1
ATOM 1586 O O . SER A 1 198 ? 4.698 -11.474 6.137 1.00 89.88 198 SER A O 1
ATOM 1588 N N . SER A 1 199 ? 6.360 -10.126 6.799 1.00 93.00 199 SER A N 1
ATOM 1589 C CA . SER A 1 199 ? 7.438 -11.006 6.325 1.00 93.00 199 SER A CA 1
ATOM 1590 C C . SER A 1 199 ? 7.344 -12.417 6.897 1.00 93.00 199 SER A C 1
ATOM 1592 O O . SER A 1 199 ? 7.381 -13.385 6.139 1.00 93.00 199 SER A O 1
ATOM 1594 N N . ASP A 1 200 ? 7.141 -12.556 8.207 1.00 94.12 200 ASP A N 1
ATOM 1595 C CA . ASP A 1 200 ? 7.071 -13.869 8.856 1.00 94.12 200 ASP A CA 1
ATOM 1596 C C . ASP A 1 200 ? 5.906 -14.711 8.342 1.00 94.12 200 ASP A C 1
ATOM 1598 O O . ASP A 1 200 ? 6.045 -15.918 8.119 1.00 94.12 200 ASP A O 1
ATOM 1602 N N . ILE A 1 201 ? 4.740 -14.089 8.140 1.00 92.50 201 ILE A N 1
ATOM 1603 C CA . ILE A 1 201 ? 3.581 -14.821 7.642 1.00 92.50 201 ILE A CA 1
ATOM 1604 C C . ILE A 1 201 ? 3.757 -15.198 6.171 1.00 92.50 201 ILE A C 1
ATOM 1606 O O . ILE A 1 201 ? 3.472 -16.336 5.803 1.00 92.50 201 ILE A O 1
ATOM 1610 N N . LEU A 1 202 ? 4.302 -14.308 5.339 1.00 95.06 202 LEU A N 1
ATOM 1611 C CA . LEU A 1 202 ? 4.578 -14.611 3.935 1.00 95.06 202 LEU A CA 1
ATOM 1612 C C . LEU A 1 202 ? 5.617 -15.730 3.792 1.00 95.06 202 LEU A C 1
ATOM 1614 O O . LEU A 1 202 ? 5.417 -16.640 2.988 1.00 95.06 202 LEU A O 1
ATOM 1618 N N . LYS A 1 203 ? 6.667 -15.739 4.623 1.00 96.56 203 LYS A N 1
ATOM 1619 C CA . LYS A 1 203 ? 7.657 -16.828 4.678 1.00 96.56 203 LYS A CA 1
ATOM 1620 C C . LYS A 1 203 ? 7.023 -18.153 5.098 1.00 96.56 203 LYS A C 1
ATOM 1622 O O . LYS A 1 203 ? 7.308 -19.186 4.501 1.00 96.56 203 LYS A O 1
ATOM 1627 N N . LYS A 1 204 ? 6.102 -18.143 6.064 1.00 94.69 204 LYS A N 1
ATOM 1628 C CA . LYS A 1 204 ? 5.340 -19.343 6.454 1.00 94.69 204 LYS A CA 1
ATOM 1629 C C . LYS A 1 204 ? 4.402 -19.844 5.349 1.00 94.69 204 LYS A C 1
ATOM 1631 O O . LYS A 1 204 ? 4.170 -21.048 5.247 1.00 94.69 204 LYS A O 1
ATOM 1636 N N . VAL A 1 205 ? 3.845 -18.945 4.536 1.00 94.31 205 VAL A N 1
ATOM 1637 C CA . VAL A 1 205 ? 2.942 -19.288 3.425 1.00 94.31 205 VAL A CA 1
ATOM 1638 C C . VAL A 1 205 ? 3.716 -19.848 2.225 1.00 94.31 205 VAL A C 1
ATOM 1640 O O . VAL A 1 205 ? 3.323 -20.880 1.672 1.00 94.31 205 VAL A O 1
ATOM 1643 N N . PHE A 1 206 ? 4.788 -19.165 1.817 1.00 95.56 206 PHE A N 1
ATOM 1644 C CA . PHE A 1 206 ? 5.448 -19.356 0.521 1.00 95.56 206 PHE A CA 1
ATOM 1645 C C . PHE A 1 206 ? 6.912 -19.819 0.605 1.00 95.56 206 PHE A C 1
ATOM 1647 O O . PHE A 1 206 ? 7.522 -20.092 -0.429 1.00 95.56 206 PHE A O 1
ATOM 1654 N N . GLY A 1 207 ? 7.490 -19.909 1.803 1.00 96.31 207 GLY A N 1
ATOM 1655 C CA . GLY A 1 207 ? 8.935 -20.036 1.997 1.00 96.31 207 GLY A CA 1
ATOM 1656 C C . GLY A 1 207 ? 9.679 -18.727 1.709 1.00 96.31 207 GLY 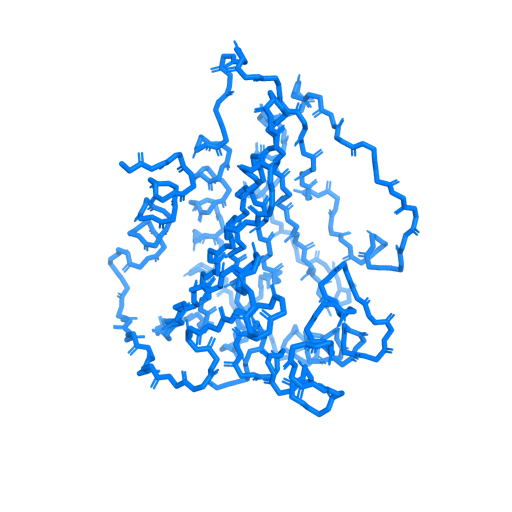A C 1
ATOM 1657 O O . GLY A 1 207 ? 9.104 -17.769 1.195 1.00 96.31 207 GLY A O 1
ATOM 1658 N N . GLU A 1 208 ? 10.977 -18.692 2.013 1.00 96.19 208 GLU A N 1
ATOM 1659 C CA . GLU A 1 208 ? 11.838 -17.505 1.846 1.00 96.19 208 GLU A CA 1
ATOM 1660 C C . GLU A 1 208 ? 11.796 -16.941 0.418 1.00 96.19 208 GLU A C 1
ATOM 1662 O O . GLU A 1 208 ? 11.430 -15.786 0.193 1.00 96.19 208 GLU A O 1
ATOM 1667 N N . LYS A 1 209 ? 12.078 -17.793 -0.576 1.00 97.00 209 LYS A N 1
ATOM 1668 C CA . LYS A 1 209 ? 12.061 -17.400 -1.991 1.00 97.00 209 LYS A CA 1
ATOM 1669 C C . LYS A 1 209 ? 10.681 -16.918 -2.435 1.00 97.00 209 LYS A C 1
ATOM 1671 O O . LYS A 1 209 ? 10.572 -15.930 -3.151 1.00 97.00 209 LYS A O 1
ATOM 1676 N N . GLY A 1 210 ? 9.624 -17.610 -2.015 1.00 97.38 210 GLY A N 1
ATOM 1677 C CA . GLY A 1 210 ? 8.267 -17.264 -2.413 1.00 97.38 210 GLY A CA 1
ATOM 1678 C C . GLY A 1 210 ? 7.768 -15.963 -1.776 1.00 97.38 210 GLY A C 1
ATOM 1679 O O . GLY A 1 210 ? 7.022 -15.233 -2.423 1.00 97.38 210 GLY A O 1
ATOM 1680 N N . ALA A 1 211 ? 8.217 -15.637 -0.559 1.00 97.38 211 ALA A N 1
ATOM 1681 C CA . ALA A 1 211 ? 7.956 -14.350 0.079 1.00 97.38 211 ALA A CA 1
ATOM 1682 C C . ALA A 1 211 ? 8.683 -13.204 -0.643 1.00 97.38 211 ALA A C 1
ATOM 1684 O O . ALA A 1 211 ? 8.068 -12.179 -0.934 1.00 97.38 211 ALA A O 1
ATOM 1685 N N . ALA A 1 212 ? 9.956 -13.392 -1.007 1.00 97.62 212 ALA A N 1
ATOM 1686 C CA . ALA A 1 212 ? 10.698 -12.418 -1.809 1.00 97.62 212 ALA A CA 1
ATOM 1687 C C . ALA A 1 212 ? 10.032 -12.183 -3.178 1.00 97.62 212 ALA A C 1
ATOM 1689 O O . ALA A 1 212 ? 9.831 -11.039 -3.590 1.00 97.62 212 ALA A O 1
ATOM 1690 N N . ASP A 1 213 ? 9.616 -13.257 -3.854 1.00 97.56 213 ASP A N 1
ATOM 1691 C CA . ASP A 1 213 ? 8.871 -13.179 -5.112 1.00 97.56 213 ASP A CA 1
ATOM 1692 C C . ASP A 1 213 ? 7.531 -12.449 -4.944 1.00 97.56 213 ASP A C 1
ATOM 1694 O O . ASP A 1 213 ? 7.150 -11.677 -5.822 1.00 97.56 213 ASP A O 1
ATOM 1698 N N . PHE A 1 214 ? 6.829 -12.634 -3.821 1.00 97.69 214 PHE A N 1
ATOM 1699 C CA . PHE A 1 214 ? 5.593 -11.903 -3.533 1.00 97.69 214 PHE A CA 1
ATOM 1700 C C . PHE A 1 214 ? 5.837 -10.388 -3.469 1.00 97.69 214 PHE A C 1
ATOM 1702 O O . PHE A 1 214 ? 5.097 -9.619 -4.085 1.00 97.69 214 PHE A O 1
ATOM 1709 N N . PHE A 1 215 ? 6.917 -9.939 -2.822 1.00 97.00 215 PHE A N 1
ATOM 1710 C CA . PHE A 1 215 ? 7.303 -8.523 -2.842 1.00 97.00 215 PHE A CA 1
ATOM 1711 C C . PHE A 1 215 ? 7.638 -8.037 -4.254 1.00 97.00 215 PHE A C 1
ATOM 1713 O O . PHE A 1 215 ? 7.139 -6.995 -4.670 1.00 97.00 215 PHE A O 1
ATOM 1720 N N . LYS A 1 216 ? 8.429 -8.804 -5.011 1.00 97.00 216 LYS A N 1
ATOM 1721 C CA . LYS A 1 216 ? 8.900 -8.420 -6.353 1.00 97.00 216 LYS A CA 1
ATOM 1722 C C . LYS A 1 216 ? 7.821 -8.476 -7.436 1.00 97.00 216 LYS A C 1
ATOM 1724 O O . LYS A 1 216 ? 7.964 -7.808 -8.452 1.00 97.00 216 LYS A O 1
ATOM 1729 N N . LYS A 1 217 ? 6.762 -9.269 -7.252 1.00 96.69 217 LYS A N 1
ATOM 1730 C CA . LYS A 1 217 ? 5.699 -9.478 -8.255 1.00 96.69 217 LYS A CA 1
ATOM 1731 C C . LYS A 1 217 ? 4.356 -8.868 -7.868 1.00 96.69 217 LYS A C 1
ATOM 1733 O O . LYS A 1 217 ? 3.503 -8.702 -8.735 1.00 96.69 217 LYS A O 1
ATOM 1738 N N . CYS A 1 218 ? 4.127 -8.600 -6.583 1.00 97.12 218 CYS A N 1
ATOM 1739 C CA . CYS A 1 218 ? 2.821 -8.156 -6.093 1.00 97.12 218 CYS A CA 1
ATOM 1740 C C . CYS A 1 218 ? 2.891 -6.817 -5.368 1.00 97.12 218 CYS A C 1
ATOM 1742 O O . CYS A 1 218 ? 2.143 -5.918 -5.729 1.00 97.12 218 CYS A O 1
ATOM 1744 N N . VAL A 1 219 ? 3.761 -6.679 -4.363 1.00 96.75 219 VAL A N 1
ATOM 1745 C CA . VAL A 1 219 ? 3.798 -5.469 -3.521 1.00 96.75 219 VAL A CA 1
ATOM 1746 C C . VAL A 1 219 ? 4.515 -4.323 -4.239 1.00 96.75 219 VAL A C 1
ATOM 1748 O O . VAL A 1 219 ? 3.931 -3.279 -4.481 1.00 96.75 219 VAL A O 1
ATOM 1751 N N . MET A 1 220 ? 5.770 -4.524 -4.643 1.00 96.69 220 MET A N 1
ATOM 1752 C CA . MET A 1 220 ? 6.600 -3.499 -5.290 1.00 96.69 220 MET A CA 1
ATOM 1753 C C . MET A 1 220 ? 7.203 -4.013 -6.612 1.00 96.69 220 MET A C 1
ATOM 1755 O O . MET A 1 220 ? 8.423 -4.200 -6.718 1.00 96.69 220 MET A O 1
ATOM 1759 N N . PRO A 1 221 ? 6.363 -4.294 -7.625 1.00 95.00 221 PRO A N 1
ATOM 1760 C CA . PRO A 1 221 ? 6.829 -4.767 -8.923 1.00 95.00 221 PRO A CA 1
ATOM 1761 C C . PRO A 1 221 ? 7.521 -3.674 -9.744 1.00 95.00 221 PRO A C 1
ATOM 1763 O O . PRO A 1 221 ? 7.079 -2.528 -9.789 1.00 95.00 221 PRO A O 1
ATOM 1766 N N . GLU A 1 222 ? 8.588 -4.064 -10.442 1.00 83.75 222 GLU A N 1
ATOM 1767 C CA . GLU A 1 222 ? 9.315 -3.214 -11.403 1.00 83.75 222 GLU A CA 1
ATOM 1768 C C . GLU A 1 222 ? 8.638 -3.116 -12.767 1.00 83.75 222 GLU A C 1
ATOM 1770 O O . GLU A 1 222 ? 8.979 -2.237 -13.555 1.00 83.75 222 GLU A O 1
ATOM 1775 N N . LYS A 1 223 ? 7.752 -4.067 -13.077 1.00 74.81 223 LYS A N 1
ATOM 1776 C CA . LYS A 1 223 ? 7.056 -4.196 -14.354 1.00 74.81 223 LYS A CA 1
ATOM 1777 C C . LYS A 1 223 ? 5.679 -4.757 -14.070 1.00 74.81 223 LYS A C 1
ATOM 1779 O O . LYS A 1 223 ? 5.594 -5.918 -13.631 1.00 74.81 223 LYS A O 1
#

Foldseek 3Di:
DDPLVVLVVLLCCLQCPPWDKDKDDDDPLQWAAPPRPVRQKIKGKIKMATPLFGIKMWIWIQHPQRKIKIWIWGARLVQFQFFTWIWIWIDHPFKTKIWTWGAFLAPVRDDQVQLQVLLVVCVVAAADDDDDDDCVVRTDPSIGIGIDTNPDPDDPSVSSSSNSNSRSVSRNPGDGDPSRNVSVVVVLVCCLPVHDPCNVVQCSGQNSVRSSVCSCPGRHDSD

pLDDT: mean 93.65, std 4.81, range [67.62, 98.56]

Secondary structure (DSSP, 8-state):
--HHHHHHHHHHHHHHTTS-EEEPPP-TTTEEEESTTT--EEEEEEEEEETTTEEEEEEEEE-GGG-EEEEEEEE-TT-BSS-EEEEEEEEETTEEEEEEEEE--SSS----HHHHHHHHHTTTSPBPPPPP-GGGTTB-TT-EEEEEETT-SS-HHHHHHHHHHHHHHHHHH--B-HHHHHHHHHHHHHHHHT--TTHHHHHHHHHHHHHHHHIIIIIS---

Radius of gyration: 16.6 Å; Cα contacts (8 Å, |Δi|>4): 403; chains: 1; bo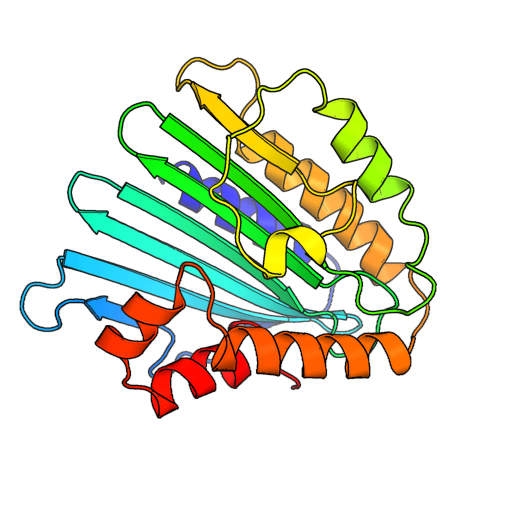unding box: 38×47×38 Å

Solvent-accessible surface area (backbone atoms only — not comparable to full-atom values): 11930 Å² total; per-residue (Å²): 132,54,71,59,57,52,38,50,56,49,48,51,49,64,66,46,59,97,47,62,66,45,76,55,77,84,53,90,77,24,58,51,47,37,58,77,87,79,44,51,26,37,40,45,40,48,40,31,44,34,68,87,35,27,39,40,26,39,34,40,38,43,36,67,90,70,26,36,37,31,40,36,27,40,26,40,48,69,13,29,57,53,50,37,38,40,33,42,39,37,39,47,84,59,45,35,38,38,37,40,41,31,40,48,49,39,95,83,50,76,88,52,70,56,46,41,52,48,37,60,74,48,62,88,53,49,67,52,91,73,80,93,55,80,68,64,78,50,42,43,94,51,42,44,46,35,44,40,58,77,82,49,92,72,51,71,56,55,58,51,48,51,49,49,51,30,46,46,55,50,41,73,68,40,59,76,27,72,58,31,39,55,28,47,51,53,50,50,51,43,48,60,73,76,44,54,98,57,42,68,59,37,28,73,68,50,36,68,71,43,30,44,45,43,40,50,69,50,55,56,33,79,120

Nearest PDB structures (foldseek):
  6qx6-assembly2_B  TM=7.752E-01  e=9.705E-10  Guillardia theta CCMP2712
  6kmd-assembly1_A  TM=7.823E-01  e=2.140E-08  Solanum lycopersicum
  2g18-assembly1_A  TM=7.391E-01  e=9.490E-08  Anabaena sp.
  6qwq-assembly1_A  TM=7.269E-01  e=8.462E-08  Guillardia theta CCMP2712
  4eod-assembly1_A  TM=6.828E-01  e=5.351E-08  Synechocystis sp. PCC 6803 substr. Kazusa